Protein AF-A0EDT1-F1 (afdb_monomer)

Foldseek 3Di:
DDDPPAAADALVNLLVLLVCLQCVLVDALVSLVVSLVSLVRHDYALVSCVNSVSLVSLVVSLVCLVPPDCVSCVRPDPVSSVVSNVSSVVSNVVNVVNNPPDPDPDPPPDPDDPDPPDPDDPDDPDPDDPDDDDPPVVLVVQLVVQLVLLVVLVVVCVVVVPDDDDPSSVLSSVLSVLLSVLLQVVQVPPPHSVVSSVVLSVLLSVLSVVPNNCPLVVCPSVCVQDSNNSSVSDSVSSDDPVVVVVVVVVVVVVVCVVPPVNVVVVVLVPFDFDQPDADPPPRHSGKGFPDWAQPDPPPDGTKTWIAHPPPRDIDID

Sequence (317 aa):
MILEEQKPFTTEELYEYRKVLVDWKWRGPDAIYFVLGQLCKGTLEREAIVQSKIYKSVYILRESIRKAPSTDMALYNKDQIATILLKLKSIHNQIKEIISKPPKRENKKTIFSVAKYTDNIQGTQSNIQLGDYLPQDQRDKIRAKLSEYLQKQLQQKQQQDLFQEENLVDKCNKLADALENNLYNKHYQTVAPGKNYSSDLKTLYQYLGKDKSGRVLHKLFEGFFTVNQACQLQLKDWLDEEVIRELENRKISEMKDDDADYYRQIRIKEMTQSKGQECPRCHNNYLYIIETKQIRRADEPATIFYECFACQHRYKV

Solvent-accessible surface area (backbone atoms only — not comparable to full-atom values): 18913 Å² total; per-residue (Å²): 135,83,80,78,80,61,63,66,58,52,41,66,58,38,36,56,46,31,53,53,50,66,43,44,89,83,41,56,67,65,61,54,52,49,46,54,52,47,63,73,66,42,38,86,46,59,66,32,43,63,73,38,44,33,64,56,36,49,52,50,45,46,52,47,65,74,68,51,58,72,75,86,43,68,92,53,55,72,68,55,51,53,51,51,48,52,51,41,52,52,52,51,51,52,52,51,55,54,66,68,47,75,80,78,81,71,86,71,85,69,92,66,92,66,88,72,93,75,86,85,79,87,75,79,85,73,90,76,73,94,80,67,76,78,52,67,73,58,50,53,54,49,32,52,52,45,18,53,49,50,46,54,58,47,58,70,40,37,80,67,76,77,56,92,64,89,64,57,67,62,53,29,46,53,50,24,47,52,43,51,51,50,39,46,61,72,23,66,84,46,100,54,33,61,64,54,36,52,50,50,52,54,49,51,53,51,40,65,68,62,41,78,84,42,60,56,61,49,33,43,74,74,53,82,38,44,62,70,62,59,64,66,66,52,67,76,77,54,47,54,74,67,58,49,50,51,52,50,52,48,51,51,50,54,49,58,73,67,34,67,64,58,59,47,53,52,56,57,70,73,45,65,71,49,85,92,50,64,31,94,86,75,70,42,56,55,35,33,63,77,49,76,44,72,84,56,61,91,92,47,79,62,36,38,30,37,34,24,70,90,77,65,50,71,52,73,92

pLDDT: mean 80.48, std 16.48, range [32.56, 97.56]

Nearest PDB structures (foldseek):
  8ceo-assembly1_1  TM=2.991E-01  e=7.613E+00  Saccharomyces cerevisiae

InterPro domains:
  IPR001222 Zinc finger, TFIIS-type [PF01096] (278-316)
  IPR001222 Zinc finger, TFIIS-type [PS51133] (275-316)
  IPR001222 Zinc finger, TFIIS-type [SM00440] (277-317)
  IPR003618 Transcription elongation factor S-II, central domain [PS51321] (142-266)
  IPR036575 Transcription elongation factor S-II, central domain superfamily [G3DSA:1.10.472.30] (118-238)
  IPR036575 Transcription elongation factor S-II, central domain superfamily [SSF46942] (126-239)

Organism: Paramecium tetraurelia (NCBI:txid5888)

Mean predicted aligned error: 18.78 Å

Radius of gyration: 30.91 Å; Cα contacts (8 Å, |Δi|>4): 267; chains: 1; bounding box: 72×43×84 Å

Structure (mmCIF, N/CA/C/O backbone):
data_AF-A0EDT1-F1
#
_entry.id   AF-A0EDT1-F1
#
loop_
_atom_site.group_PDB
_atom_site.id
_atom_site.type_symbol
_atom_site.label_atom_id
_atom_site.label_alt_id
_atom_site.label_comp_id
_atom_site.label_asym_id
_atom_site.label_entity_id
_atom_site.label_seq_id
_atom_site.pdbx_PDB_ins_code
_atom_site.Cartn_x
_atom_site.Cartn_y
_atom_site.Cartn_z
_atom_site.occupancy
_atom_site.B_iso_or_equiv
_atom_site.auth_seq_id
_atom_site.auth_comp_id
_atom_site.auth_asym_id
_atom_site.auth_atom_id
_atom_site.pdbx_PDB_model_num
ATOM 1 N N . MET A 1 1 ? -26.099 -15.251 -37.030 1.00 51.47 1 MET A N 1
ATOM 2 C CA . MET A 1 1 ? -24.756 -14.820 -36.587 1.00 51.47 1 MET A CA 1
ATOM 3 C C . MET A 1 1 ? -24.645 -15.121 -35.108 1.00 51.47 1 MET A C 1
ATOM 5 O O . MET A 1 1 ? -25.362 -14.506 -34.332 1.00 51.47 1 MET A O 1
ATOM 9 N N . ILE A 1 2 ? -23.841 -16.114 -34.738 1.00 53.06 2 ILE A N 1
ATOM 10 C CA . ILE A 1 2 ? -23.543 -16.422 -33.336 1.00 53.06 2 ILE A CA 1
ATOM 11 C C . ILE A 1 2 ? -22.472 -15.413 -32.911 1.00 53.06 2 ILE A C 1
ATOM 13 O O . ILE A 1 2 ? -21.431 -15.330 -33.559 1.00 53.06 2 ILE A O 1
ATOM 17 N N . LEU A 1 3 ? -22.761 -14.583 -31.908 1.00 64.00 3 LEU A N 1
ATOM 18 C CA . LEU A 1 3 ? -21.756 -13.714 -31.302 1.00 64.00 3 LEU A CA 1
ATOM 19 C C . LEU A 1 3 ? -20.844 -14.620 -30.474 1.00 64.00 3 LEU A C 1
ATOM 21 O O . LEU A 1 3 ? -21.278 -15.142 -29.452 1.00 64.00 3 LEU A O 1
ATOM 25 N N . GLU A 1 4 ? -19.624 -14.865 -30.949 1.00 75.56 4 GLU A N 1
ATOM 26 C CA . GLU A 1 4 ? -18.614 -15.555 -30.148 1.00 75.56 4 GLU A CA 1
ATOM 27 C C . GLU A 1 4 ? -18.374 -14.749 -28.868 1.00 75.56 4 GLU A C 1
ATOM 29 O O . GLU A 1 4 ? -17.993 -13.575 -28.916 1.00 75.56 4 GLU A O 1
ATOM 34 N N . GLU A 1 5 ? -18.642 -15.366 -27.718 1.00 77.00 5 GLU A N 1
ATOM 35 C CA . GLU A 1 5 ? -18.372 -14.759 -26.420 1.00 77.00 5 GLU A CA 1
ATOM 36 C C . GLU A 1 5 ? -16.865 -14.516 -26.282 1.00 77.00 5 GLU A C 1
ATOM 38 O O . GLU A 1 5 ? -16.047 -15.436 -26.333 1.00 77.00 5 GLU A O 1
ATOM 43 N N . GLN A 1 6 ? -16.483 -13.248 -26.125 1.00 85.75 6 GLN A N 1
ATOM 44 C CA . GLN A 1 6 ? -15.087 -12.865 -25.959 1.00 85.75 6 GLN A CA 1
ATOM 45 C C . GLN A 1 6 ? -14.600 -13.269 -24.569 1.00 85.75 6 GLN A C 1
ATOM 47 O O . GLN A 1 6 ? -14.948 -12.639 -23.565 1.00 85.75 6 GLN A O 1
ATOM 52 N N . LYS A 1 7 ? -13.761 -14.308 -24.526 1.00 90.69 7 LYS A N 1
ATOM 53 C CA . LYS A 1 7 ? -13.133 -14.798 -23.297 1.00 90.69 7 LYS A CA 1
ATOM 54 C C . LYS A 1 7 ? -12.350 -13.665 -22.601 1.00 90.69 7 LYS A C 1
ATOM 56 O O . LYS A 1 7 ? -11.625 -12.933 -23.284 1.00 90.69 7 LYS A O 1
ATOM 61 N N . PRO A 1 8 ? -12.482 -13.496 -21.271 1.00 93.75 8 PRO A N 1
ATOM 62 C CA . PRO A 1 8 ? -11.681 -12.529 -20.531 1.00 93.75 8 PRO A CA 1
ATOM 63 C C . PRO A 1 8 ? -10.209 -12.942 -20.492 1.00 93.75 8 PRO A C 1
ATOM 65 O O . PRO A 1 8 ? -9.890 -14.131 -20.423 1.00 93.75 8 PRO A O 1
ATOM 68 N N . PHE A 1 9 ? -9.319 -11.949 -20.530 1.00 95.81 9 PHE A N 1
ATOM 69 C CA . PHE A 1 9 ? -7.879 -12.181 -20.417 1.00 95.81 9 PHE A CA 1
ATOM 70 C C . PHE A 1 9 ? -7.486 -12.641 -19.016 1.00 95.81 9 PHE A C 1
ATOM 72 O O . PHE A 1 9 ? -7.933 -12.057 -18.023 1.00 95.81 9 PHE A O 1
ATOM 79 N N . THR A 1 10 ? -6.581 -13.618 -18.932 1.00 96.12 10 THR A N 1
ATOM 80 C CA . THR A 1 10 ? -5.969 -13.985 -17.648 1.00 96.12 10 THR A CA 1
ATOM 81 C C . THR A 1 10 ? -4.888 -12.979 -17.240 1.00 96.12 10 THR A C 1
ATOM 83 O O . THR A 1 10 ? -4.354 -12.222 -18.060 1.00 96.12 10 THR A O 1
ATOM 86 N N . THR A 1 11 ? -4.537 -12.956 -15.952 1.00 94.62 11 THR A N 1
ATOM 87 C CA . THR A 1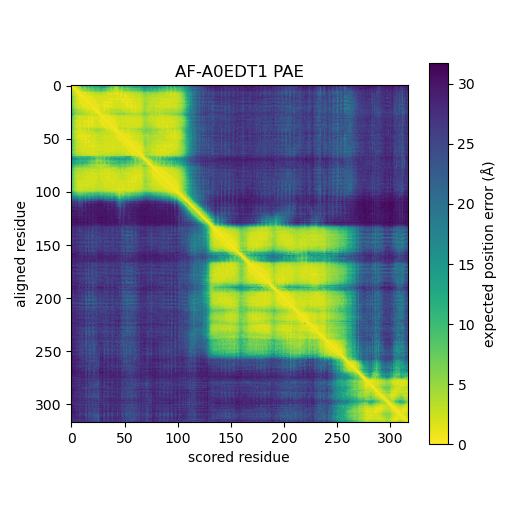 11 ? -3.466 -12.087 -15.441 1.00 94.62 11 THR A CA 1
ATOM 88 C C . THR A 1 11 ? -2.119 -12.406 -16.101 1.00 94.62 11 THR A C 1
ATOM 90 O O . THR A 1 11 ? -1.361 -11.483 -16.409 1.00 94.62 11 THR A O 1
ATOM 93 N N . GLU A 1 12 ? -1.831 -13.684 -16.364 1.00 95.31 12 GLU A N 1
ATOM 94 C CA . GLU A 1 12 ? -0.603 -14.141 -17.025 1.00 95.31 12 GLU A CA 1
ATOM 95 C C . GLU A 1 12 ? -0.528 -13.667 -18.481 1.00 95.31 12 GLU A C 1
ATOM 97 O O . GLU A 1 12 ? 0.509 -13.155 -18.906 1.00 95.31 12 GLU A O 1
ATOM 102 N N . GLU A 1 13 ? -1.630 -13.754 -19.234 1.00 96.50 13 GLU A N 1
ATOM 103 C CA . GLU A 1 13 ? -1.694 -13.262 -20.619 1.00 96.50 13 GLU A CA 1
ATOM 104 C C . GLU A 1 13 ? -1.398 -11.759 -20.684 1.00 96.50 13 GLU A C 1
ATOM 106 O O . GLU A 1 13 ? -0.577 -11.301 -21.486 1.00 96.50 13 GLU A O 1
ATOM 111 N N . LEU A 1 14 ? -2.005 -10.980 -19.781 1.00 96.50 14 LEU A N 1
ATOM 112 C CA . LEU A 1 14 ? -1.736 -9.546 -19.683 1.00 96.50 14 LEU A CA 1
ATOM 113 C C . LEU A 1 14 ? -0.290 -9.249 -19.259 1.00 96.50 14 LEU A C 1
ATOM 115 O O . LEU A 1 14 ? 0.251 -8.209 -19.642 1.00 96.50 14 LEU A O 1
ATOM 119 N N . TYR A 1 15 ? 0.356 -10.133 -18.497 1.00 96.00 15 TYR A N 1
ATOM 120 C CA . TYR A 1 15 ? 1.763 -9.987 -18.125 1.00 96.00 15 TYR A CA 1
ATOM 121 C C . TYR A 1 15 ? 2.701 -10.205 -19.321 1.00 96.00 15 TYR A C 1
ATOM 123 O O . TYR A 1 15 ? 3.628 -9.418 -19.527 1.00 96.00 15 TYR A O 1
ATOM 131 N N . GLU A 1 16 ? 2.431 -11.201 -20.164 1.00 96.81 16 GLU A N 1
ATOM 132 C CA . GLU A 1 16 ? 3.200 -11.418 -21.396 1.00 96.81 16 GLU A CA 1
ATOM 133 C C . GLU A 1 16 ? 3.018 -10.262 -22.387 1.00 96.81 16 GLU A C 1
ATOM 135 O O . GLU A 1 16 ? 3.996 -9.725 -22.918 1.00 96.81 16 GLU A O 1
ATOM 140 N N . TYR A 1 17 ? 1.787 -9.770 -22.551 1.00 97.56 17 TYR A N 1
ATOM 141 C CA . TYR A 1 17 ? 1.531 -8.560 -23.335 1.00 97.56 17 TYR A CA 1
ATOM 142 C C . TYR A 1 17 ? 2.263 -7.346 -22.772 1.00 97.56 17 TYR A C 1
ATOM 144 O O . TYR A 1 17 ? 2.839 -6.563 -23.531 1.00 97.56 17 TYR A O 1
ATOM 152 N N . ARG A 1 18 ? 2.316 -7.204 -21.444 1.00 96.38 18 ARG A N 1
ATOM 153 C CA . ARG A 1 18 ? 3.060 -6.125 -20.794 1.00 96.38 18 ARG A CA 1
ATOM 154 C C . ARG A 1 18 ? 4.540 -6.160 -21.163 1.00 96.38 18 ARG A C 1
ATOM 156 O O . ARG A 1 18 ? 5.068 -5.101 -21.497 1.00 96.38 18 ARG A O 1
ATOM 163 N N . LYS A 1 19 ? 5.196 -7.324 -21.123 1.00 95.44 19 LYS A N 1
ATOM 164 C CA . LYS A 1 19 ? 6.618 -7.454 -21.500 1.00 95.44 19 LYS A CA 1
ATOM 165 C C . LYS A 1 19 ? 6.861 -6.956 -22.921 1.00 95.44 19 LYS A C 1
ATOM 167 O O . LYS A 1 19 ? 7.738 -6.128 -23.142 1.00 95.44 19 LYS A O 1
ATOM 172 N N . VAL A 1 20 ? 6.021 -7.380 -23.868 1.00 95.75 20 VAL A N 1
ATOM 173 C CA . VAL A 1 20 ? 6.127 -6.959 -25.274 1.00 95.75 20 VAL A CA 1
ATOM 174 C C . VAL A 1 20 ? 5.959 -5.442 -25.429 1.00 95.75 20 VAL A C 1
ATOM 176 O O . VAL A 1 20 ? 6.715 -4.827 -26.177 1.00 95.75 20 VAL A O 1
ATOM 179 N N . LEU A 1 21 ? 5.015 -4.824 -24.707 1.00 94.12 21 LEU A N 1
ATOM 180 C CA . LEU A 1 21 ? 4.803 -3.370 -24.753 1.00 94.12 21 LEU A CA 1
ATOM 181 C C . LEU A 1 21 ? 5.918 -2.566 -24.066 1.00 94.12 21 LEU A C 1
ATOM 183 O O . LEU A 1 21 ? 6.171 -1.431 -24.462 1.00 94.12 21 LEU A O 1
ATOM 187 N N . VAL A 1 22 ? 6.568 -3.110 -23.032 1.00 92.94 22 VAL A N 1
ATOM 188 C CA . VAL A 1 22 ? 7.724 -2.465 -22.379 1.00 92.94 22 VAL A CA 1
ATOM 189 C C . VAL A 1 22 ? 8.943 -2.516 -23.298 1.00 92.94 22 VAL A C 1
ATOM 191 O O . VAL A 1 22 ? 9.591 -1.492 -23.514 1.00 92.94 22 VAL A O 1
ATOM 194 N N . ASP A 1 23 ? 9.182 -3.664 -23.927 1.00 92.50 23 ASP A N 1
ATOM 195 C CA . ASP A 1 23 ? 10.318 -3.894 -24.823 1.00 92.50 23 ASP A CA 1
ATOM 196 C C . ASP A 1 23 ? 10.062 -3.414 -26.261 1.00 92.50 23 ASP A C 1
ATOM 198 O O . ASP A 1 23 ? 10.740 -3.840 -27.195 1.00 92.50 23 ASP A O 1
ATOM 202 N N . TRP A 1 24 ? 9.093 -2.523 -26.474 1.00 89.88 24 TRP A N 1
ATOM 203 C CA . TRP A 1 24 ? 8.604 -2.148 -27.805 1.00 89.88 24 TRP A CA 1
ATOM 204 C C . TRP A 1 24 ? 9.666 -1.583 -28.757 1.00 89.88 24 TRP A C 1
ATOM 206 O O . TRP A 1 24 ? 9.488 -1.647 -29.968 1.00 89.88 24 TRP A O 1
ATOM 216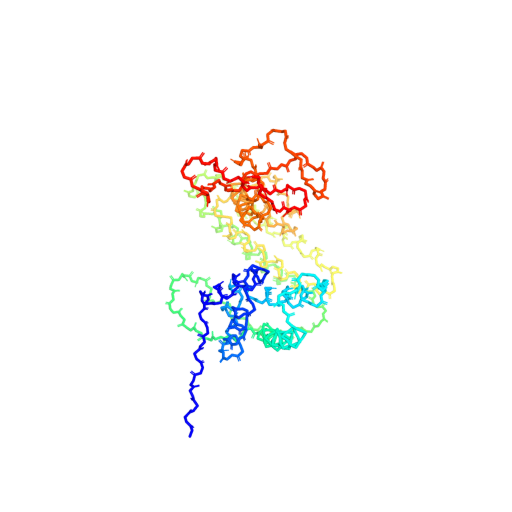 N N . LYS A 1 25 ? 10.771 -1.043 -28.228 1.00 87.69 25 LYS A N 1
ATOM 217 C CA . LYS A 1 25 ? 11.914 -0.585 -29.036 1.00 87.69 25 LYS A CA 1
ATOM 218 C C . LYS A 1 25 ? 12.700 -1.745 -29.656 1.00 87.69 25 LYS A C 1
ATOM 220 O O . LYS A 1 25 ? 13.290 -1.591 -30.718 1.00 87.69 25 LYS A O 1
ATOM 225 N N . TRP A 1 26 ? 12.720 -2.889 -28.977 1.00 86.81 26 TRP A N 1
ATOM 226 C CA . TRP A 1 26 ? 13.428 -4.106 -29.382 1.00 86.81 26 TRP A CA 1
ATOM 227 C C . TRP A 1 26 ? 12.512 -5.098 -30.097 1.00 86.81 26 TRP A C 1
ATOM 229 O O . TRP A 1 26 ? 12.977 -6.011 -30.778 1.00 86.81 26 TRP A O 1
ATOM 239 N N . ARG A 1 27 ? 11.200 -4.941 -29.923 1.00 84.50 27 ARG A N 1
ATOM 240 C CA . ARG A 1 27 ? 10.177 -5.722 -30.609 1.00 84.50 27 ARG A CA 1
ATOM 241 C C . ARG A 1 27 ? 9.807 -5.026 -31.918 1.00 84.50 27 ARG A C 1
ATOM 243 O O . ARG A 1 27 ? 9.633 -3.814 -31.965 1.00 84.50 27 ARG A O 1
ATOM 250 N N . GLY A 1 28 ? 9.689 -5.801 -32.991 1.00 84.75 28 GLY A N 1
ATOM 251 C CA . GLY A 1 28 ? 9.236 -5.276 -34.277 1.00 84.75 28 GLY A CA 1
ATOM 252 C C . GLY A 1 28 ? 7.789 -4.758 -34.220 1.00 84.75 28 GLY A C 1
ATOM 253 O O . GLY A 1 28 ? 7.031 -5.143 -33.320 1.00 84.75 28 GLY A O 1
ATOM 254 N N . PRO A 1 29 ? 7.378 -3.935 -35.203 1.00 86.56 29 PRO A N 1
ATOM 255 C CA . PRO A 1 29 ? 6.027 -3.380 -35.280 1.00 86.56 29 PRO A CA 1
ATOM 256 C C . PRO A 1 29 ? 4.949 -4.463 -35.222 1.00 86.56 29 PRO A C 1
ATOM 258 O O . PRO A 1 29 ? 3.948 -4.287 -34.532 1.00 86.56 29 PRO A O 1
ATOM 261 N N . ASP A 1 30 ? 5.171 -5.604 -35.874 1.00 90.00 30 ASP A N 1
ATOM 262 C CA . ASP A 1 30 ? 4.197 -6.697 -35.960 1.00 90.00 30 ASP A CA 1
ATOM 263 C C . ASP A 1 30 ? 3.841 -7.282 -34.591 1.00 90.00 30 ASP A C 1
ATOM 265 O O . ASP A 1 30 ? 2.674 -7.560 -34.317 1.00 90.00 30 ASP A O 1
ATOM 269 N N . ALA A 1 31 ? 4.822 -7.397 -33.691 1.00 93.31 31 ALA A N 1
ATOM 270 C CA . ALA A 1 31 ? 4.589 -7.881 -32.333 1.00 93.31 31 ALA A CA 1
ATOM 271 C C . ALA A 1 31 ? 3.715 -6.900 -31.536 1.00 93.31 31 ALA A C 1
ATOM 273 O O . ALA A 1 31 ? 2.788 -7.310 -30.835 1.00 93.31 31 ALA A O 1
ATOM 274 N N . ILE A 1 32 ? 3.961 -5.596 -31.688 1.00 94.06 32 ILE A N 1
ATOM 275 C CA . ILE A 1 32 ? 3.147 -4.551 -31.056 1.00 94.06 32 ILE A CA 1
ATOM 276 C C . ILE A 1 32 ? 1.739 -4.540 -31.649 1.00 94.06 32 ILE A C 1
ATOM 278 O O . ILE A 1 32 ? 0.755 -4.487 -30.912 1.00 94.06 32 ILE A O 1
ATOM 282 N N . TYR A 1 33 ? 1.621 -4.660 -32.969 1.00 93.06 33 TYR A N 1
ATOM 283 C CA . TYR A 1 33 ? 0.338 -4.758 -33.656 1.00 93.06 33 TYR A CA 1
ATOM 284 C C . TYR A 1 33 ? -0.486 -5.949 -33.206 1.00 93.06 33 TYR A C 1
ATOM 286 O O . TYR A 1 33 ? -1.693 -5.802 -32.994 1.00 93.06 33 TYR A O 1
ATOM 294 N N . PHE A 1 34 ? 0.164 -7.099 -33.058 1.00 95.69 34 PHE A N 1
ATOM 295 C CA . PHE A 1 34 ? -0.459 -8.309 -32.565 1.00 95.69 34 PHE A CA 1
ATOM 296 C C . PHE A 1 34 ? -1.017 -8.084 -31.160 1.00 95.69 34 PHE A C 1
ATOM 298 O O . PHE A 1 34 ? -2.220 -8.243 -30.959 1.00 95.69 34 PHE A O 1
ATOM 305 N N . VAL A 1 35 ? -0.191 -7.612 -30.221 1.00 96.75 35 VAL A N 1
ATOM 306 C CA . VAL A 1 35 ? -0.615 -7.382 -28.829 1.00 96.75 35 VAL A CA 1
ATOM 307 C C . VAL A 1 35 ? -1.740 -6.352 -28.739 1.00 96.75 35 VAL A C 1
ATOM 309 O O . VAL A 1 35 ? -2.752 -6.602 -28.089 1.00 96.75 35 VAL A O 1
ATOM 312 N N . LEU A 1 36 ? -1.625 -5.215 -29.432 1.00 95.44 36 LEU A N 1
ATOM 313 C CA . LEU A 1 36 ? -2.694 -4.210 -29.453 1.00 95.44 36 LEU A CA 1
ATOM 314 C C . LEU A 1 36 ? -3.963 -4.741 -30.128 1.00 95.44 36 LEU A C 1
ATOM 316 O O . LEU A 1 36 ? -5.068 -4.386 -29.730 1.00 95.44 36 LEU A O 1
ATOM 320 N N . GLY A 1 37 ? -3.817 -5.596 -31.140 1.00 94.62 37 GLY A N 1
ATOM 321 C CA . GLY A 1 37 ? -4.924 -6.289 -31.787 1.00 94.62 37 GLY A CA 1
ATOM 322 C C . GLY A 1 37 ? -5.663 -7.225 -30.835 1.00 94.62 37 GLY A C 1
ATOM 323 O O . GLY A 1 37 ? -6.891 -7.199 -30.822 1.00 94.62 37 GLY A O 1
ATOM 324 N N . GLN A 1 38 ? -4.935 -7.995 -30.022 1.00 95.62 38 GLN A N 1
ATOM 325 C CA . GLN A 1 38 ? -5.528 -8.853 -28.995 1.00 95.62 38 GLN A CA 1
ATOM 326 C C . GLN A 1 38 ? -6.229 -8.010 -27.929 1.00 95.62 38 GLN A C 1
ATOM 328 O O . GLN A 1 38 ? -7.419 -8.193 -27.695 1.00 95.62 38 GLN A O 1
ATOM 333 N N . LEU A 1 39 ? -5.548 -7.007 -27.366 1.00 94.75 39 LEU A N 1
ATOM 334 C CA . LEU A 1 39 ? -6.116 -6.136 -26.330 1.00 94.75 39 LEU A CA 1
ATOM 335 C C . LEU A 1 39 ? -7.382 -5.390 -26.785 1.00 94.75 39 LEU A C 1
ATOM 337 O O . LEU A 1 39 ? -8.258 -5.144 -25.966 1.00 94.75 39 LEU A O 1
ATOM 341 N N . CYS A 1 40 ? -7.502 -5.048 -28.072 1.00 92.94 40 CYS A N 1
ATOM 342 C CA . CYS A 1 40 ? -8.727 -4.468 -28.634 1.00 92.94 40 CYS A CA 1
ATOM 343 C C . CYS A 1 40 ? -9.887 -5.470 -28.769 1.00 92.94 40 CYS A C 1
ATOM 345 O O . CYS A 1 40 ? -11.034 -5.035 -28.858 1.00 92.94 40 CYS A O 1
ATOM 347 N N . LYS A 1 41 ? -9.596 -6.771 -28.881 1.00 92.31 41 LYS A N 1
ATOM 348 C CA . LYS A 1 41 ? -10.579 -7.828 -29.160 1.00 92.31 41 LYS A CA 1
ATOM 349 C C . LYS A 1 41 ? -11.053 -8.580 -27.920 1.00 92.31 41 LYS A C 1
ATOM 351 O O . LYS A 1 41 ? -12.105 -9.193 -27.999 1.00 92.31 41 LYS A O 1
ATOM 356 N N . GLY A 1 42 ? -10.279 -8.618 -26.839 1.00 92.00 42 GLY A N 1
ATOM 357 C CA . GLY A 1 42 ? -10.649 -9.388 -25.650 1.00 92.00 42 GLY A CA 1
ATOM 358 C C . GLY A 1 42 ? -11.269 -8.547 -24.540 1.00 92.00 42 GLY A C 1
ATOM 359 O O . GLY A 1 42 ? -11.136 -7.322 -24.499 1.00 92.00 42 GLY A O 1
ATOM 360 N N . THR A 1 43 ? -11.930 -9.231 -23.609 1.00 94.25 43 THR A N 1
ATOM 361 C CA . THR A 1 43 ? -12.578 -8.600 -22.457 1.00 94.25 43 THR A CA 1
ATOM 362 C C . THR A 1 43 ? -11.543 -8.319 -21.367 1.00 94.25 43 THR A C 1
ATOM 364 O O . THR A 1 43 ? -10.848 -9.218 -20.892 1.00 94.25 43 THR A O 1
ATOM 367 N N . LEU A 1 44 ? -11.425 -7.052 -20.966 1.00 94.00 44 LEU A N 1
ATOM 368 C CA . LEU A 1 44 ? -10.490 -6.604 -19.936 1.00 94.00 44 LEU A CA 1
ATOM 369 C C . LEU A 1 44 ? -11.171 -6.578 -18.563 1.00 94.00 44 LEU A C 1
ATOM 371 O O . LEU A 1 44 ? -12.051 -5.755 -18.307 1.00 94.00 44 LEU A O 1
ATOM 375 N N . GLU A 1 45 ? -10.728 -7.442 -17.654 1.00 94.56 45 GLU A N 1
ATOM 376 C CA . GLU A 1 45 ? -11.220 -7.464 -16.278 1.00 94.56 45 GLU A CA 1
ATOM 377 C C . GLU A 1 45 ? -10.366 -6.603 -15.350 1.00 94.56 45 GLU A C 1
ATOM 379 O O . GLU A 1 45 ? -9.138 -6.552 -15.443 1.00 94.56 45 GLU A O 1
ATOM 384 N N . ARG A 1 46 ? -11.023 -5.924 -14.404 1.00 91.81 46 ARG A N 1
ATOM 385 C CA . ARG A 1 46 ? -10.354 -4.980 -13.502 1.00 91.81 46 ARG A CA 1
ATOM 386 C C . ARG A 1 46 ? -9.227 -5.630 -12.702 1.00 91.81 46 ARG A C 1
ATOM 388 O O . ARG A 1 46 ? -8.166 -5.026 -12.568 1.00 91.81 46 ARG A O 1
ATOM 395 N N . GLU A 1 47 ? -9.467 -6.812 -12.142 1.00 92.25 47 GLU A N 1
ATOM 396 C CA . GLU A 1 47 ? -8.506 -7.502 -11.274 1.00 92.25 47 GLU A CA 1
ATOM 397 C C . GLU A 1 47 ? -7.237 -7.864 -12.049 1.00 92.25 47 GLU A C 1
ATOM 399 O O . GLU A 1 47 ? -6.141 -7.469 -11.644 1.00 92.25 47 GLU A O 1
ATOM 404 N N . ALA A 1 48 ? -7.397 -8.477 -13.224 1.00 93.62 48 ALA A N 1
ATOM 405 C CA . ALA A 1 48 ? -6.295 -8.826 -14.114 1.00 93.62 48 ALA A CA 1
ATOM 406 C C . ALA A 1 48 ? -5.512 -7.584 -14.589 1.00 93.62 48 ALA A C 1
ATOM 408 O O . ALA A 1 48 ? -4.277 -7.588 -14.604 1.00 93.62 48 ALA A O 1
ATOM 409 N N . ILE A 1 49 ? -6.194 -6.473 -14.909 1.00 93.38 49 ILE A N 1
ATOM 410 C CA . ILE A 1 49 ? -5.542 -5.202 -15.284 1.00 93.38 49 ILE A CA 1
ATOM 411 C C . ILE A 1 49 ? -4.684 -4.646 -14.139 1.00 93.38 49 ILE A C 1
ATOM 413 O O . ILE A 1 49 ? -3.556 -4.191 -14.366 1.00 93.38 49 ILE A O 1
ATOM 417 N N . VAL A 1 50 ? -5.225 -4.634 -12.916 1.00 90.12 50 VAL A N 1
ATOM 418 C CA . VAL A 1 50 ? -4.542 -4.074 -11.741 1.00 90.12 50 VAL A CA 1
ATOM 419 C C . VAL A 1 50 ? -3.334 -4.932 -11.367 1.00 90.12 50 VAL A C 1
ATOM 421 O O . VAL A 1 50 ? -2.253 -4.380 -11.155 1.00 90.12 50 VAL A O 1
ATOM 424 N N . GLN A 1 51 ? -3.491 -6.258 -11.344 1.00 91.06 51 GLN A N 1
ATOM 425 C CA . GLN A 1 51 ? -2.417 -7.192 -10.998 1.00 91.06 51 GLN A CA 1
ATOM 426 C C . GLN A 1 51 ? -1.288 -7.193 -12.037 1.00 91.06 51 GLN A C 1
ATOM 428 O O . GLN A 1 51 ? -0.119 -7.056 -11.677 1.00 91.06 51 GLN A O 1
ATOM 433 N N . SER A 1 52 ? -1.620 -7.266 -13.330 1.00 95.06 52 SER A N 1
ATOM 434 C CA . SER A 1 52 ? -0.612 -7.277 -14.405 1.00 95.06 52 SER A CA 1
ATOM 435 C C . SER A 1 52 ? 0.130 -5.943 -14.554 1.00 95.06 52 SER A C 1
ATOM 437 O O . SER A 1 52 ? 1.243 -5.905 -15.087 1.00 95.06 52 SER A O 1
ATOM 439 N N . LYS A 1 53 ? -0.464 -4.835 -14.082 1.00 95.06 53 LYS A N 1
ATOM 440 C CA . LYS A 1 53 ? -0.004 -3.449 -14.293 1.00 95.06 53 LYS A CA 1
ATOM 441 C C . LYS A 1 53 ? 0.059 -3.045 -15.780 1.00 95.06 53 LYS A C 1
ATOM 443 O O . LYS A 1 53 ? 0.719 -2.056 -16.112 1.00 95.06 53 LYS A O 1
ATOM 448 N N . ILE A 1 54 ? -0.648 -3.747 -16.676 1.00 94.94 54 ILE A N 1
ATOM 449 C CA . ILE A 1 54 ? -0.654 -3.491 -18.133 1.00 94.94 54 ILE A CA 1
ATOM 450 C C . ILE A 1 54 ? -1.036 -2.042 -18.482 1.00 94.94 54 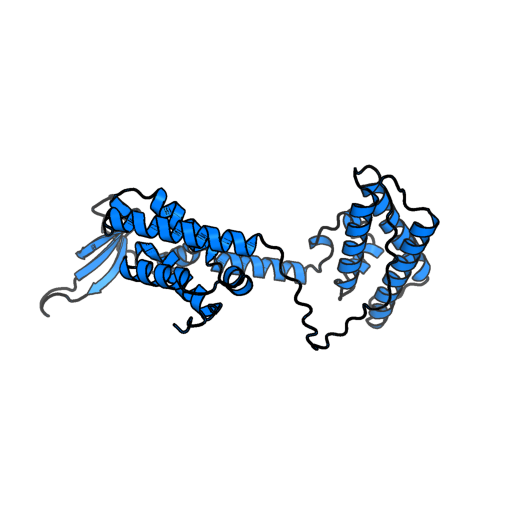ILE A C 1
ATOM 452 O O . ILE A 1 54 ? -0.489 -1.448 -19.412 1.00 94.94 54 ILE A O 1
ATOM 456 N N . TYR A 1 55 ? -1.910 -1.425 -17.678 1.00 94.31 55 TYR A N 1
ATOM 457 C CA . TYR A 1 55 ? -2.361 -0.045 -17.863 1.00 94.31 55 TYR A CA 1
ATOM 458 C C . TYR A 1 55 ? -1.216 0.978 -17.852 1.00 94.31 55 TYR A C 1
ATOM 460 O O . TYR A 1 55 ? -1.267 1.961 -18.597 1.00 94.31 55 TYR A O 1
ATOM 468 N N . LYS A 1 56 ? -0.175 0.746 -17.036 1.00 92.38 56 LYS A N 1
ATOM 469 C CA . LYS A 1 56 ? 1.004 1.620 -16.973 1.00 92.38 56 LYS A CA 1
ATOM 470 C C . LYS A 1 56 ? 1.789 1.536 -18.274 1.00 92.38 56 LYS A C 1
ATOM 472 O O . LYS A 1 56 ? 2.124 2.571 -18.836 1.00 92.38 56 LYS A O 1
ATOM 477 N N . SER A 1 57 ? 2.024 0.326 -18.777 1.00 94.19 57 SER A N 1
ATOM 478 C CA . SER A 1 57 ? 2.773 0.110 -20.017 1.00 94.19 57 SER A CA 1
ATOM 479 C C . SER A 1 57 ? 2.046 0.670 -21.235 1.00 94.19 57 SER A C 1
ATOM 481 O O . SER A 1 57 ? 2.674 1.335 -22.050 1.00 94.19 57 SER A O 1
ATOM 483 N N . VAL A 1 58 ? 0.720 0.505 -21.322 1.00 94.56 58 VAL A N 1
ATOM 484 C CA . VAL A 1 58 ? -0.096 1.128 -22.382 1.00 94.56 58 VAL A CA 1
ATOM 485 C C . VAL A 1 58 ? 0.019 2.657 -22.346 1.00 94.56 58 VAL A C 1
ATOM 487 O O . VAL A 1 58 ? 0.193 3.290 -23.388 1.00 94.56 58 VAL A O 1
ATOM 490 N N . TYR A 1 59 ? -0.053 3.265 -21.156 1.00 92.69 59 TYR A N 1
ATOM 491 C CA . TYR A 1 59 ? 0.084 4.716 -20.999 1.00 92.69 59 TYR A CA 1
ATOM 492 C C . TYR A 1 59 ? 1.492 5.213 -21.356 1.00 92.69 59 TYR A C 1
ATOM 494 O O . TYR A 1 59 ? 1.626 6.149 -22.143 1.00 92.69 59 TYR A O 1
ATOM 502 N N . ILE A 1 60 ? 2.530 4.568 -20.815 1.00 91.00 60 ILE A N 1
ATOM 503 C CA . ILE A 1 60 ? 3.930 4.927 -21.068 1.00 91.00 60 ILE A CA 1
ATOM 504 C C . ILE A 1 60 ? 4.234 4.811 -22.559 1.00 91.00 60 ILE A C 1
ATOM 506 O O . ILE A 1 60 ? 4.731 5.769 -23.137 1.00 91.00 60 ILE A O 1
ATOM 510 N N . LEU A 1 61 ? 3.863 3.698 -23.201 1.00 92.62 61 LEU A N 1
ATOM 511 C CA . LEU A 1 61 ? 4.088 3.491 -24.630 1.00 92.62 61 LEU A CA 1
ATOM 512 C C . LEU A 1 61 ? 3.425 4.584 -25.476 1.00 92.62 61 LEU A C 1
ATOM 514 O O . LEU A 1 61 ? 4.050 5.140 -26.378 1.00 92.62 61 LEU A O 1
ATOM 518 N N . ARG A 1 62 ? 2.175 4.937 -25.158 1.00 92.94 62 ARG A N 1
ATOM 519 C CA . ARG A 1 62 ? 1.453 6.014 -25.843 1.00 92.94 62 ARG A CA 1
ATOM 520 C C . ARG A 1 62 ? 2.188 7.351 -25.735 1.00 92.94 62 ARG A C 1
ATOM 522 O O . ARG A 1 62 ? 2.323 8.049 -26.739 1.00 92.94 62 ARG A O 1
ATOM 529 N N . GLU A 1 63 ? 2.656 7.707 -24.541 1.00 92.19 63 GLU A N 1
ATOM 530 C CA . GLU A 1 63 ? 3.393 8.955 -24.319 1.00 92.19 63 GLU A CA 1
ATOM 531 C C . GLU A 1 63 ? 4.784 8.932 -24.959 1.00 92.19 63 GLU A C 1
ATOM 533 O O . GLU A 1 63 ? 5.203 9.936 -25.536 1.00 92.19 63 GLU A O 1
ATOM 538 N N . SER A 1 64 ? 5.477 7.792 -24.915 1.00 88.44 64 SER A N 1
ATOM 539 C CA . SER A 1 64 ? 6.771 7.604 -25.568 1.00 88.44 64 SER A CA 1
ATOM 540 C C . SER A 1 64 ? 6.658 7.780 -27.077 1.00 88.44 64 SER A C 1
ATOM 542 O O . SER A 1 64 ? 7.411 8.571 -27.627 1.00 88.44 64 SER A O 1
ATOM 544 N N . ILE A 1 65 ? 5.689 7.139 -27.739 1.00 88.56 65 ILE A N 1
ATOM 545 C CA . ILE A 1 65 ? 5.494 7.280 -29.192 1.00 88.56 65 ILE A CA 1
ATOM 546 C C . ILE A 1 65 ? 5.094 8.715 -29.559 1.00 88.56 65 ILE A C 1
ATOM 548 O O . ILE A 1 65 ? 5.571 9.253 -30.553 1.00 88.56 65 ILE A O 1
ATOM 552 N N . ARG A 1 66 ? 4.254 9.371 -28.746 1.00 87.75 66 ARG A N 1
ATOM 553 C CA . ARG A 1 66 ? 3.836 10.764 -28.979 1.00 87.75 66 ARG A CA 1
ATOM 554 C C . ARG A 1 66 ? 5.004 11.756 -28.895 1.00 87.75 66 ARG A C 1
ATOM 556 O O . ARG A 1 66 ? 4.968 12.779 -29.573 1.00 87.75 66 ARG A O 1
ATOM 563 N N . LYS A 1 67 ? 5.987 11.490 -28.031 1.00 87.44 67 LYS A N 1
ATOM 564 C CA . LYS A 1 67 ? 7.140 12.371 -27.777 1.00 87.44 67 LYS A CA 1
ATOM 565 C C . LYS A 1 67 ? 8.412 11.945 -28.518 1.00 87.44 67 LYS A C 1
ATOM 567 O O . LYS A 1 67 ? 9.385 12.692 -28.489 1.00 87.44 67 LYS A O 1
ATOM 572 N N . ALA A 1 68 ? 8.434 10.757 -29.121 1.00 79.81 68 ALA A N 1
ATOM 573 C CA . ALA A 1 68 ? 9.641 10.195 -29.708 1.00 79.81 68 ALA A CA 1
ATOM 574 C C . ALA A 1 68 ? 10.126 11.030 -30.908 1.00 79.81 68 ALA A C 1
ATOM 576 O O . ALA A 1 68 ? 9.321 11.381 -31.776 1.00 79.81 68 ALA A O 1
ATOM 577 N N . PRO A 1 69 ? 11.437 11.322 -30.997 1.00 67.75 69 PRO A N 1
ATOM 578 C CA . PRO A 1 69 ? 12.029 11.869 -32.212 1.00 67.75 69 PRO A CA 1
ATOM 579 C C . PRO A 1 69 ? 11.909 10.852 -33.360 1.00 67.75 69 PRO A C 1
ATOM 581 O O . PRO A 1 69 ? 11.882 9.642 -33.131 1.00 67.75 69 PRO A O 1
ATOM 584 N N . SER A 1 70 ? 11.871 11.329 -34.609 1.00 64.25 70 SER A N 1
ATOM 585 C CA . SER A 1 70 ? 11.684 10.483 -35.803 1.00 64.25 70 SER A CA 1
ATOM 586 C C . SER A 1 70 ? 12.710 9.350 -35.942 1.00 64.25 70 SER A C 1
ATOM 588 O O . SER A 1 70 ? 12.411 8.332 -36.560 1.00 64.25 70 SER A O 1
ATOM 590 N N . THR A 1 71 ? 13.894 9.493 -35.342 1.00 61.59 71 THR A N 1
ATOM 591 C CA . THR A 1 71 ? 14.974 8.496 -35.354 1.00 61.59 71 THR A CA 1
ATOM 592 C C . THR A 1 71 ? 14.676 7.246 -34.524 1.00 61.59 71 THR A C 1
ATOM 594 O O . THR A 1 71 ? 15.044 6.154 -34.944 1.00 61.59 71 THR A O 1
ATOM 597 N N . ASP A 1 72 ? 13.974 7.369 -33.393 1.00 65.56 72 ASP A N 1
ATOM 598 C CA . ASP A 1 72 ? 13.626 6.221 -32.530 1.00 65.56 72 ASP A CA 1
ATOM 599 C C . ASP A 1 72 ? 12.508 5.358 -33.141 1.00 65.56 72 ASP A C 1
ATOM 601 O O . ASP A 1 72 ? 12.313 4.207 -32.755 1.00 65.56 72 ASP A O 1
ATOM 605 N N . MET A 1 73 ? 11.787 5.915 -34.118 1.00 72.56 73 MET A N 1
ATOM 606 C CA . MET A 1 73 ? 10.671 5.284 -34.822 1.00 72.56 73 MET A CA 1
ATOM 607 C C . MET A 1 73 ? 11.024 4.914 -36.268 1.00 72.56 73 MET A C 1
ATOM 609 O O . MET A 1 73 ? 10.120 4.646 -37.051 1.00 72.56 73 MET A O 1
ATOM 613 N N . ALA A 1 74 ? 12.309 4.879 -36.642 1.00 73.94 74 ALA A N 1
ATOM 614 C CA . ALA A 1 74 ? 12.741 4.665 -38.029 1.00 73.94 74 ALA A CA 1
ATOM 615 C C . ALA A 1 74 ? 12.227 3.350 -38.657 1.00 73.94 74 ALA A C 1
ATOM 617 O O . ALA A 1 74 ? 12.125 3.246 -39.875 1.00 73.94 74 ALA A O 1
ATOM 618 N N . LEU A 1 75 ? 11.873 2.361 -37.827 1.00 75.62 75 LEU A N 1
ATOM 619 C CA . LEU A 1 75 ? 11.296 1.077 -38.244 1.00 75.62 75 LEU A CA 1
ATOM 620 C C . LEU A 1 75 ? 9.778 1.123 -38.505 1.00 75.62 75 LEU A C 1
ATOM 622 O O . LEU A 1 75 ? 9.212 0.130 -38.956 1.00 75.62 75 LEU A O 1
ATOM 626 N N . TYR A 1 76 ? 9.113 2.241 -38.209 1.00 81.38 76 TYR A N 1
ATOM 627 C CA . TYR A 1 76 ? 7.667 2.405 -38.321 1.00 81.38 76 TYR A CA 1
ATOM 628 C C . TYR A 1 76 ? 7.342 3.449 -39.390 1.00 81.38 76 TYR A C 1
ATOM 630 O O . TYR A 1 76 ? 7.843 4.576 -39.351 1.00 81.38 76 TYR A O 1
ATOM 638 N N . ASN A 1 77 ? 6.453 3.116 -40.326 1.00 85.56 77 ASN A N 1
ATOM 639 C CA . ASN A 1 77 ? 5.935 4.128 -41.245 1.00 85.56 77 ASN A CA 1
ATOM 640 C C . ASN A 1 77 ? 4.949 5.069 -40.509 1.00 85.56 77 ASN A C 1
ATOM 642 O O . ASN A 1 77 ? 4.386 4.728 -39.465 1.00 85.56 77 ASN A O 1
ATOM 646 N N . LYS A 1 78 ? 4.733 6.282 -41.034 1.00 85.81 78 LYS A N 1
ATOM 647 C CA . LYS A 1 78 ? 3.881 7.294 -40.375 1.00 85.81 78 LYS A CA 1
ATOM 648 C C . LYS A 1 78 ? 2.453 6.794 -40.120 1.00 85.81 78 LYS A C 1
ATOM 650 O O . LYS A 1 78 ? 1.898 7.048 -39.051 1.00 85.81 78 LYS A O 1
ATOM 655 N N . ASP A 1 79 ? 1.893 6.040 -41.061 1.00 87.62 79 ASP A N 1
ATOM 656 C CA . ASP A 1 79 ? 0.531 5.502 -40.967 1.00 87.62 79 ASP A CA 1
ATOM 657 C C . ASP A 1 79 ? 0.412 4.429 -39.877 1.00 87.62 79 ASP A C 1
ATOM 659 O O . ASP A 1 79 ? -0.589 4.348 -39.156 1.00 87.62 79 ASP A O 1
ATOM 663 N N . GLN A 1 80 ? 1.469 3.641 -39.684 1.00 86.56 80 GLN A N 1
ATOM 664 C CA . GLN A 1 80 ? 1.549 2.645 -38.633 1.00 86.56 80 GLN A CA 1
ATOM 665 C C . GLN A 1 80 ? 1.610 3.314 -37.263 1.00 86.56 80 GLN A C 1
ATOM 667 O O . GLN A 1 80 ? 0.925 2.882 -36.337 1.00 86.56 80 GLN A O 1
ATOM 672 N N . ILE A 1 81 ? 2.389 4.387 -37.130 1.00 87.69 81 ILE A N 1
ATOM 673 C CA . ILE A 1 81 ? 2.461 5.162 -35.886 1.00 87.69 81 ILE A CA 1
ATOM 674 C C . ILE A 1 81 ? 1.080 5.729 -35.542 1.00 87.69 81 ILE A C 1
ATOM 676 O O . ILE A 1 81 ? 0.619 5.586 -34.406 1.00 87.69 81 ILE A O 1
ATOM 680 N N . ALA A 1 82 ? 0.390 6.315 -36.525 1.00 89.19 82 ALA A N 1
ATOM 681 C CA . ALA A 1 82 ? -0.960 6.840 -36.341 1.00 89.19 82 ALA A CA 1
ATOM 682 C C . ALA A 1 82 ? -1.941 5.744 -35.888 1.00 89.19 82 ALA A C 1
ATOM 684 O O . ALA A 1 82 ? -2.685 5.929 -34.921 1.00 89.19 82 ALA A O 1
ATOM 685 N N . THR A 1 83 ? -1.890 4.572 -36.522 1.00 92.50 83 THR A N 1
ATOM 686 C CA . THR A 1 83 ? -2.752 3.431 -36.185 1.00 92.50 83 THR A CA 1
ATOM 687 C C . THR A 1 83 ? -2.470 2.887 -34.780 1.00 92.50 83 THR A C 1
ATOM 689 O O . THR A 1 83 ? -3.405 2.630 -34.015 1.00 92.50 83 THR A O 1
ATOM 692 N N . ILE A 1 84 ? -1.196 2.755 -34.396 1.00 90.38 84 ILE A N 1
ATOM 693 C CA . ILE A 1 84 ? -0.785 2.333 -33.047 1.00 90.38 84 ILE A CA 1
ATOM 694 C C . ILE A 1 84 ? -1.291 3.328 -31.998 1.00 90.38 84 ILE A C 1
ATOM 696 O O . ILE A 1 84 ? -1.891 2.918 -31.002 1.00 90.38 84 ILE A O 1
ATOM 700 N N . LEU A 1 85 ? -1.118 4.632 -32.231 1.00 91.56 85 LEU A N 1
ATOM 701 C CA . LEU A 1 85 ? -1.588 5.674 -31.316 1.00 91.56 85 LEU A CA 1
ATOM 702 C C . LEU A 1 85 ? -3.111 5.661 -31.145 1.00 91.56 85 LEU A C 1
ATOM 704 O O . LEU A 1 85 ? -3.597 5.839 -30.023 1.00 91.56 85 LEU A O 1
ATOM 708 N N . LEU A 1 86 ? -3.866 5.423 -32.222 1.00 93.31 86 LEU A N 1
ATOM 709 C CA . LEU A 1 86 ? -5.324 5.286 -32.160 1.00 93.31 86 LEU A CA 1
ATOM 710 C C . LEU A 1 86 ? -5.742 4.081 -31.309 1.00 93.31 86 LEU A C 1
ATOM 712 O O . LEU A 1 86 ? -6.578 4.231 -30.412 1.00 93.31 86 LEU A O 1
ATOM 716 N N . LYS A 1 87 ? -5.120 2.914 -31.522 1.00 94.38 87 LYS A N 1
ATOM 717 C CA . LYS A 1 87 ? -5.392 1.707 -30.722 1.00 94.38 87 LYS A CA 1
ATOM 718 C C . LYS A 1 87 ? -5.035 1.907 -29.250 1.00 94.38 87 LYS A C 1
ATOM 720 O O . LYS A 1 87 ? -5.862 1.640 -28.382 1.00 94.38 87 LYS A O 1
ATOM 725 N N . LEU A 1 88 ? -3.855 2.460 -28.963 1.00 93.12 88 LEU A N 1
ATOM 726 C CA . LEU A 1 88 ? -3.414 2.764 -27.597 1.00 93.12 88 LEU A CA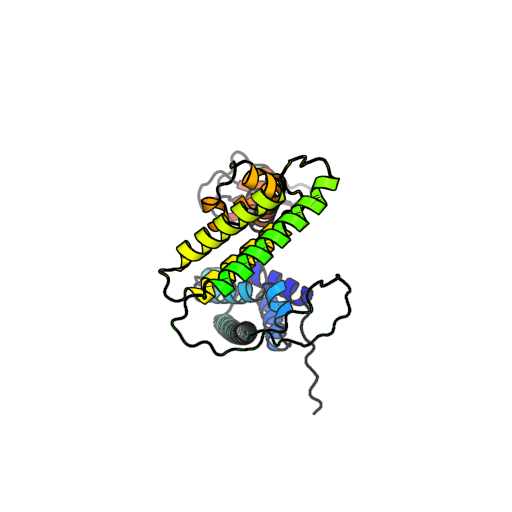 1
ATOM 727 C C . LEU A 1 88 ? -4.353 3.742 -26.890 1.00 93.12 88 LEU A C 1
ATOM 729 O O . LEU A 1 88 ? -4.657 3.556 -25.713 1.00 93.12 88 LEU A O 1
ATOM 733 N N . LYS A 1 89 ? -4.838 4.773 -27.592 1.00 94.44 89 LYS A N 1
ATOM 734 C CA . LYS A 1 89 ? -5.820 5.718 -27.043 1.00 94.44 89 LYS A CA 1
ATOM 735 C C . LYS A 1 89 ? -7.137 5.017 -26.702 1.00 94.44 89 LYS A C 1
ATOM 737 O O . LYS A 1 89 ? -7.686 5.275 -25.634 1.00 94.44 89 LYS A O 1
ATOM 742 N N . SER A 1 90 ? -7.619 4.134 -27.578 1.00 95.44 90 SER A N 1
ATOM 743 C CA . SER A 1 90 ? -8.850 3.370 -27.351 1.00 95.44 90 SER A CA 1
ATOM 744 C C . SER A 1 90 ? -8.723 2.442 -26.136 1.00 95.44 90 SER A C 1
ATOM 746 O O . SER A 1 90 ? -9.505 2.564 -25.193 1.00 95.44 90 SER A O 1
ATOM 748 N N . ILE A 1 91 ? -7.667 1.621 -26.083 1.00 94.25 91 ILE A N 1
ATOM 749 C CA . ILE A 1 91 ? -7.389 0.711 -24.956 1.00 94.25 91 ILE A CA 1
ATOM 750 C C . ILE A 1 91 ? -7.224 1.496 -23.647 1.00 94.25 91 ILE A C 1
ATOM 752 O O . ILE A 1 91 ? -7.791 1.133 -22.618 1.00 94.25 91 ILE A O 1
ATOM 756 N N . HIS A 1 92 ? -6.487 2.611 -23.671 1.00 94.31 92 HIS A N 1
ATOM 757 C CA . HIS A 1 92 ? -6.298 3.448 -22.486 1.00 94.31 92 HIS A CA 1
ATOM 758 C C . HIS A 1 92 ? -7.626 3.989 -21.936 1.00 94.31 92 HIS A C 1
ATOM 760 O O . HIS A 1 92 ? -7.829 3.989 -20.722 1.00 94.31 92 HIS A O 1
ATOM 766 N N . ASN A 1 93 ? -8.539 4.418 -22.811 1.00 93.56 93 ASN A N 1
ATOM 767 C CA . ASN A 1 93 ? -9.857 4.899 -22.402 1.00 93.56 93 ASN A CA 1
ATOM 768 C C . ASN A 1 93 ? -10.715 3.777 -21.797 1.00 93.56 93 ASN A C 1
ATOM 770 O O . ASN A 1 93 ? -11.313 3.993 -20.745 1.00 93.56 93 ASN A O 1
ATOM 774 N N . GLN A 1 94 ? -10.715 2.584 -22.403 1.00 94.12 94 GLN A N 1
ATOM 775 C CA . GLN A 1 94 ? -11.420 1.411 -21.867 1.00 94.12 94 GLN A CA 1
ATOM 776 C C . GLN A 1 94 ? -10.913 1.050 -20.465 1.00 94.12 94 GLN A C 1
ATOM 778 O O . GLN A 1 94 ? -11.695 0.930 -19.523 1.00 94.12 94 GLN A O 1
ATOM 783 N N . ILE A 1 95 ? -9.590 0.964 -20.293 1.00 93.44 95 ILE A N 1
ATOM 784 C CA . ILE A 1 95 ? -8.970 0.680 -18.995 1.00 93.44 95 ILE A CA 1
ATOM 785 C C . ILE A 1 95 ? -9.336 1.754 -17.962 1.00 93.44 95 ILE A C 1
ATOM 787 O O . ILE A 1 95 ? -9.668 1.432 -16.820 1.00 93.44 95 ILE A O 1
ATOM 791 N N . LYS A 1 96 ? -9.294 3.034 -18.351 1.00 93.88 96 LYS A N 1
ATOM 792 C CA . LYS A 1 96 ? -9.650 4.146 -17.463 1.00 93.88 96 LYS A CA 1
ATOM 793 C C . LYS A 1 96 ? -11.098 4.037 -16.983 1.00 93.88 96 LYS A C 1
ATOM 795 O O . LYS A 1 96 ? -11.350 4.275 -15.805 1.00 93.88 96 LYS A O 1
ATOM 800 N N . GLU A 1 97 ? -12.021 3.656 -17.862 1.00 94.19 97 GLU A N 1
ATOM 801 C CA . GLU A 1 97 ? -13.432 3.444 -17.524 1.00 94.19 97 GLU A CA 1
ATOM 802 C C . GLU A 1 97 ? -13.637 2.245 -16.581 1.00 94.19 97 GLU A C 1
ATOM 804 O O . GLU A 1 97 ? -14.417 2.320 -15.631 1.00 94.19 97 GLU A O 1
ATOM 809 N N . ILE A 1 98 ? -12.905 1.148 -16.795 1.00 92.38 98 ILE A N 1
ATOM 810 C CA . ILE A 1 98 ? -12.963 -0.045 -15.934 1.00 92.38 98 ILE A CA 1
ATOM 811 C C . ILE A 1 98 ? -12.438 0.264 -14.523 1.00 92.38 98 ILE A C 1
ATOM 813 O O . ILE A 1 98 ? -13.025 -0.166 -13.529 1.00 92.38 98 ILE A O 1
ATOM 817 N N . ILE A 1 99 ? -11.340 1.020 -14.423 1.00 90.44 99 ILE A N 1
ATOM 818 C CA . ILE A 1 99 ? -10.714 1.364 -13.138 1.00 90.44 99 ILE A CA 1
ATOM 819 C C . ILE A 1 99 ? -11.527 2.426 -12.380 1.00 90.44 99 ILE A C 1
ATOM 821 O O . ILE A 1 99 ? -11.575 2.376 -11.147 1.00 90.44 99 ILE A O 1
ATOM 825 N N . SER A 1 100 ? -12.161 3.375 -13.082 1.00 89.62 100 SER A N 1
ATOM 826 C CA . SER A 1 100 ? -12.928 4.461 -12.455 1.00 89.62 100 SER A CA 1
ATOM 827 C C . SER A 1 100 ? -14.262 4.003 -11.866 1.00 89.62 100 SER A C 1
ATOM 829 O O . SER A 1 100 ? -14.710 4.569 -10.867 1.00 89.62 100 SER A O 1
ATOM 831 N N . LYS A 1 101 ? -14.888 2.962 -12.430 1.00 88.50 101 LYS A N 1
ATOM 832 C CA . LYS A 1 101 ? -16.086 2.350 -11.841 1.00 88.50 101 LYS A CA 1
ATOM 833 C C . LYS A 1 101 ? -15.719 1.769 -10.466 1.00 88.50 101 LYS A C 1
ATOM 835 O O . LYS A 1 101 ? -14.718 1.064 -10.377 1.00 88.50 101 LYS A O 1
ATOM 840 N N . PRO A 1 102 ? -16.457 2.035 -9.373 1.00 77.94 102 PRO A N 1
ATOM 841 C CA . PRO A 1 102 ? -16.193 1.403 -8.078 1.00 77.94 102 PRO A CA 1
ATOM 842 C C . PRO A 1 102 ? -16.319 -0.124 -8.205 1.00 77.94 102 PRO A C 1
ATOM 844 O O . PRO A 1 102 ? -17.098 -0.594 -9.040 1.00 77.94 102 PRO A O 1
ATOM 847 N N . PRO A 1 103 ? -15.541 -0.920 -7.445 1.00 76.06 103 PRO A N 1
ATOM 848 C CA . PRO A 1 103 ? -15.615 -2.371 -7.553 1.00 76.06 103 PRO A CA 1
ATOM 849 C C . PRO A 1 103 ? -17.050 -2.782 -7.237 1.00 76.06 103 PRO A C 1
ATOM 851 O O . PRO A 1 103 ? -17.581 -2.412 -6.185 1.00 76.06 103 PRO A O 1
ATOM 854 N N . LYS A 1 104 ? -17.700 -3.492 -8.170 1.00 69.19 104 LYS A N 1
ATOM 855 C CA . LYS A 1 104 ? -18.995 -4.109 -7.890 1.00 69.19 104 LYS A CA 1
ATOM 856 C C . LYS A 1 104 ? -18.759 -4.987 -6.667 1.00 69.19 104 LYS A C 1
ATOM 858 O O . LYS A 1 104 ? -17.953 -5.910 -6.730 1.00 69.19 104 LYS A O 1
ATOM 863 N N . ARG A 1 105 ? -19.385 -4.647 -5.536 1.00 54.62 105 ARG A N 1
ATOM 864 C CA . ARG A 1 105 ? -19.413 -5.520 -4.361 1.00 54.62 105 ARG A CA 1
ATOM 865 C C . ARG A 1 105 ? -20.183 -6.763 -4.778 1.00 54.62 105 ARG A C 1
ATOM 867 O O . ARG A 1 105 ? -21.401 -6.814 -4.648 1.00 54.62 105 ARG A O 1
ATOM 874 N N . GLU A 1 106 ? -19.489 -7.731 -5.356 1.00 50.81 106 GLU A N 1
ATOM 875 C CA . GLU A 1 106 ? -20.045 -9.058 -5.508 1.00 50.81 106 GLU A CA 1
ATOM 876 C C . GLU A 1 106 ? -20.235 -9.597 -4.096 1.00 50.81 106 GLU A C 1
ATOM 878 O O . GLU A 1 106 ? -19.275 -9.748 -3.338 1.00 50.81 106 GLU A O 1
ATOM 883 N N . ASN A 1 107 ? -21.490 -9.855 -3.728 1.00 43.91 107 ASN A N 1
ATOM 884 C CA . ASN A 1 107 ? -21.853 -10.624 -2.543 1.00 43.91 107 ASN A CA 1
ATOM 885 C C . ASN A 1 107 ? -21.413 -12.085 -2.747 1.00 43.91 107 ASN A C 1
ATOM 887 O O . ASN A 1 107 ? -22.233 -13.000 -2.780 1.00 43.91 107 ASN A O 1
ATOM 891 N N . LYS A 1 108 ? -20.111 -12.324 -2.921 1.00 43.88 108 LYS A N 1
ATOM 892 C CA . LYS A 1 108 ? -19.531 -13.659 -2.860 1.00 43.88 108 LYS A CA 1
ATOM 893 C C . LYS A 1 108 ? -19.554 -14.071 -1.391 1.00 43.88 108 LYS A C 1
ATOM 895 O O . LYS A 1 108 ? -18.687 -13.700 -0.604 1.00 43.88 108 LYS A O 1
ATOM 900 N N . LYS A 1 109 ? -20.590 -14.831 -1.021 1.00 43.44 109 LYS A N 1
ATOM 901 C CA . LYS A 1 109 ? -20.572 -15.739 0.132 1.00 43.44 109 LYS A CA 1
ATOM 902 C C . LYS A 1 109 ? -19.519 -16.819 -0.143 1.00 43.44 109 LYS A C 1
ATOM 904 O O . LYS A 1 109 ? -19.856 -17.953 -0.460 1.00 43.44 109 LYS A O 1
ATOM 909 N N . THR A 1 110 ? -18.240 -16.470 -0.088 1.00 35.75 110 THR A N 1
ATOM 910 C CA . THR A 1 110 ? -17.166 -17.457 -0.054 1.00 35.75 110 THR A CA 1
ATOM 911 C C . THR A 1 110 ? -16.977 -17.896 1.388 1.00 35.75 110 THR A C 1
ATOM 913 O O . THR A 1 110 ? -16.520 -17.151 2.254 1.00 35.75 110 THR A O 1
ATOM 916 N N . ILE A 1 111 ? -17.394 -19.135 1.624 1.00 37.72 111 ILE A N 1
ATOM 917 C CA . ILE A 1 111 ? -17.064 -19.953 2.782 1.00 37.72 111 ILE A CA 1
ATOM 918 C C . ILE A 1 111 ? -15.548 -20.178 2.724 1.00 37.72 111 ILE A C 1
ATOM 920 O O . ILE A 1 111 ? -15.066 -21.101 2.082 1.00 37.72 111 ILE A O 1
ATOM 924 N N . PHE A 1 112 ? -14.788 -19.281 3.340 1.00 32.56 112 PHE A N 1
ATOM 925 C CA . PHE A 1 112 ? -13.453 -19.580 3.841 1.00 32.56 112 PHE A CA 1
ATOM 926 C C . PHE A 1 112 ? -13.423 -19.101 5.285 1.00 32.56 112 PHE A C 1
ATOM 928 O O . PHE A 1 112 ? -13.469 -17.906 5.584 1.00 32.56 112 PHE A O 1
ATOM 935 N N . SER A 1 113 ? -13.444 -20.082 6.178 1.00 40.22 113 SER A N 1
ATOM 936 C CA . SER A 1 113 ? -13.372 -19.944 7.622 1.00 40.22 113 SER A CA 1
ATOM 937 C C . SER A 1 113 ? -12.001 -19.407 8.028 1.00 40.22 113 SER A C 1
ATOM 939 O O . SER A 1 113 ? -11.086 -20.156 8.352 1.00 40.22 113 SER A O 1
ATOM 941 N N . VAL A 1 114 ? -11.873 -18.086 8.039 1.00 33.59 114 VAL A N 1
ATOM 942 C CA . VAL A 1 114 ? -11.034 -17.395 9.016 1.00 33.59 114 VAL A CA 1
ATOM 943 C C . VAL A 1 114 ? -12.026 -16.769 9.975 1.00 33.59 114 VAL A C 1
ATOM 945 O O . VAL A 1 114 ? -12.850 -15.959 9.552 1.00 33.59 114 VAL A O 1
ATOM 948 N N . ALA A 1 115 ? -12.019 -17.229 11.225 1.00 36.38 115 ALA A N 1
ATOM 949 C CA . ALA A 1 115 ? -12.958 -16.837 12.264 1.00 36.38 115 ALA A CA 1
ATOM 950 C C . ALA A 1 115 ? -13.071 -15.305 12.358 1.00 36.38 115 ALA A C 1
ATOM 952 O O . ALA A 1 115 ? -12.268 -14.627 12.996 1.00 36.38 115 ALA A O 1
ATOM 953 N N . LYS A 1 116 ? -14.094 -14.759 11.696 1.00 33.69 116 LYS A N 1
ATOM 954 C CA . LYS A 1 116 ? -14.590 -13.410 11.917 1.00 33.69 116 LYS A CA 1
ATOM 955 C C . LYS A 1 116 ? -15.341 -13.433 13.239 1.00 33.69 116 LYS A C 1
ATOM 957 O O . LYS A 1 116 ? -16.531 -13.723 13.274 1.00 33.69 116 LYS A O 1
ATOM 962 N N . TYR A 1 117 ? -14.661 -13.069 14.318 1.00 35.84 117 TYR A N 1
ATOM 963 C CA . TYR A 1 117 ? -15.327 -12.476 15.476 1.00 35.84 117 TYR A CA 1
ATOM 964 C C . TYR A 1 117 ? -15.704 -11.029 15.137 1.00 35.84 117 TYR A C 1
ATOM 966 O O . TYR A 1 117 ? -15.150 -10.075 15.668 1.00 35.84 117 TYR A O 1
ATOM 974 N N . THR A 1 118 ? -16.629 -10.859 14.196 1.00 41.25 118 THR A N 1
ATOM 975 C CA . THR A 1 118 ? -17.321 -9.591 13.964 1.00 41.25 118 THR A CA 1
ATOM 976 C C . THR A 1 118 ? -18.707 -9.905 13.430 1.00 41.25 118 THR A C 1
ATOM 978 O O . THR A 1 118 ? -18.932 -9.794 12.234 1.00 41.25 118 THR A O 1
ATOM 981 N N . ASP A 1 119 ? -19.612 -10.316 14.311 1.00 33.75 119 ASP A N 1
ATOM 982 C CA . ASP A 1 119 ? -21.048 -10.131 14.117 1.00 33.75 119 ASP A CA 1
ATOM 983 C C . ASP A 1 119 ? -21.715 -10.044 15.492 1.00 33.75 119 ASP A C 1
ATOM 985 O O . ASP A 1 119 ? -21.976 -11.045 16.151 1.00 33.75 119 ASP A O 1
ATOM 989 N N . ASN A 1 120 ? -21.860 -8.803 15.965 1.00 34.91 120 ASN A N 1
ATOM 990 C CA . ASN A 1 120 ? -23.049 -8.274 16.642 1.00 34.91 120 ASN A CA 1
ATOM 991 C C . ASN A 1 120 ? -22.770 -6.852 17.142 1.00 34.91 120 ASN A C 1
ATOM 993 O O . ASN A 1 120 ? -22.698 -6.574 18.334 1.00 34.91 120 ASN A O 1
ATOM 997 N N . ILE A 1 121 ? -22.628 -5.918 16.203 1.00 35.47 121 ILE A N 1
ATOM 998 C CA . ILE A 1 121 ? -23.008 -4.526 16.449 1.00 35.47 121 ILE A CA 1
ATOM 999 C C . ILE A 1 121 ? -23.855 -4.125 15.247 1.00 35.47 121 ILE A C 1
ATOM 1001 O O . ILE A 1 121 ? -23.354 -3.601 14.254 1.00 35.47 121 ILE A O 1
ATOM 1005 N N . GLN A 1 122 ? -25.148 -4.442 15.314 1.00 34.09 122 GLN A N 1
ATOM 1006 C CA . GLN A 1 122 ? -26.140 -3.816 14.451 1.00 34.09 122 GLN A CA 1
ATOM 1007 C C . GLN A 1 122 ? -26.142 -2.323 14.786 1.00 34.09 122 GLN A C 1
ATOM 1009 O O . GLN A 1 122 ? -26.637 -1.898 15.826 1.00 34.09 122 GLN A O 1
ATOM 1014 N N . GLY A 1 123 ? -25.495 -1.535 13.931 1.00 34.47 123 GLY A N 1
ATOM 1015 C CA . GLY A 1 123 ? -25.542 -0.085 13.995 1.00 34.47 123 GLY A CA 1
ATOM 1016 C C . GLY A 1 123 ? -26.894 0.394 13.493 1.00 34.47 123 GLY A C 1
ATOM 1017 O O . GLY A 1 123 ? -27.177 0.318 12.298 1.00 34.47 123 GLY A O 1
ATOM 1018 N N . THR A 1 124 ? -27.711 0.905 14.406 1.00 36.81 124 THR A N 1
ATOM 1019 C CA . THR A 1 124 ? -28.820 1.805 14.102 1.00 36.81 124 THR A CA 1
ATOM 1020 C C . THR A 1 124 ? -28.270 2.957 13.261 1.00 36.81 124 THR A C 1
ATOM 1022 O O . THR A 1 124 ? -27.380 3.685 13.701 1.00 36.81 124 THR A O 1
ATOM 1025 N N . GLN A 1 125 ? -28.755 3.104 12.028 1.00 38.25 125 GLN A N 1
ATOM 1026 C CA . GLN A 1 125 ? -28.457 4.270 11.202 1.00 38.25 125 GLN A CA 1
ATOM 1027 C C . GLN A 1 125 ? -29.241 5.463 11.752 1.00 38.25 125 GLN A C 1
ATOM 1029 O O . GLN A 1 125 ? -30.372 5.714 11.344 1.00 38.25 125 GLN A O 1
ATOM 1034 N N . SER A 1 126 ? -28.655 6.192 12.697 1.00 38.22 126 SER A N 1
ATOM 1035 C CA . SER A 1 126 ? -29.100 7.546 12.999 1.00 38.22 126 SER A CA 1
ATOM 1036 C C . SER A 1 126 ? -28.455 8.506 11.998 1.00 38.22 126 SER A C 1
ATOM 1038 O O . SER A 1 126 ? -27.236 8.667 11.944 1.00 38.22 126 SER A O 1
ATOM 1040 N N . ASN A 1 127 ? -29.299 9.135 11.179 1.00 36.28 127 ASN A N 1
ATOM 1041 C CA . ASN A 1 127 ? -28.973 10.363 10.461 1.00 36.28 127 ASN A CA 1
ATOM 1042 C C . ASN A 1 127 ? -28.676 11.445 11.505 1.00 36.28 127 ASN A C 1
ATOM 1044 O O . ASN A 1 127 ? -29.595 12.060 12.037 1.00 36.28 127 ASN A O 1
ATOM 1048 N N . ILE A 1 128 ? -27.401 11.643 11.825 1.00 38.09 128 ILE A N 1
ATOM 1049 C CA . ILE A 1 128 ? -26.948 12.729 12.691 1.00 38.09 128 ILE A CA 1
ATOM 1050 C C . ILE A 1 128 ? -26.471 13.865 11.782 1.00 38.09 128 ILE A C 1
ATOM 1052 O O . ILE A 1 128 ? -25.510 13.709 11.024 1.00 38.09 128 ILE A O 1
ATOM 1056 N N . GLN A 1 129 ? -27.218 14.972 11.797 1.00 36.38 129 GLN A N 1
ATOM 1057 C CA . GLN A 1 129 ? -26.890 16.206 11.086 1.00 36.38 129 GLN A CA 1
ATOM 1058 C C . GLN A 1 129 ? -25.704 16.927 11.752 1.00 36.38 129 GLN A C 1
ATOM 1060 O O . GLN A 1 129 ? -25.368 16.692 12.906 1.00 36.38 129 GLN A O 1
ATOM 1065 N N . LEU A 1 130 ? -25.025 17.759 10.961 1.00 36.12 130 LEU A N 1
ATOM 1066 C CA . LEU A 1 130 ? -23.780 18.457 11.282 1.00 36.12 130 LEU A CA 1
ATOM 1067 C C . LEU A 1 130 ? -23.860 19.296 12.571 1.00 36.12 130 LEU A C 1
ATOM 1069 O O . LEU A 1 130 ? -24.638 20.242 12.643 1.00 36.12 130 LEU A O 1
ATOM 1073 N N . GLY A 1 131 ? -22.948 19.006 13.504 1.00 46.88 131 GLY A N 1
ATOM 1074 C CA . GLY A 1 131 ? -22.657 19.818 14.693 1.00 46.88 131 GLY A CA 1
ATOM 1075 C C . GLY A 1 131 ? -22.229 19.017 15.928 1.00 46.88 131 GLY A C 1
ATOM 1076 O O . GLY A 1 131 ? -21.718 19.591 16.885 1.00 46.88 131 GLY A O 1
ATOM 1077 N N . ASP A 1 132 ? -22.412 17.697 15.911 1.00 53.31 132 ASP A N 1
ATOM 1078 C CA . ASP A 1 132 ? -22.595 16.969 17.164 1.00 53.31 132 ASP A CA 1
ATOM 1079 C C . ASP A 1 132 ? -21.292 16.529 17.836 1.00 53.31 132 ASP A C 1
ATOM 1081 O O . ASP A 1 132 ? -20.651 15.534 17.480 1.00 53.31 132 ASP A O 1
ATOM 1085 N N . TYR A 1 133 ? -20.935 17.282 18.874 1.00 67.38 133 TYR A N 1
ATOM 1086 C CA . TYR A 1 133 ? -20.139 16.796 19.991 1.00 67.38 133 TYR A CA 1
ATOM 1087 C C . TYR A 1 133 ? -20.677 15.439 20.458 1.00 67.38 133 TYR A C 1
ATOM 1089 O O . TYR A 1 133 ? -21.882 15.280 20.654 1.00 67.38 133 TYR A O 1
ATOM 1097 N N . LEU A 1 134 ? -19.792 14.459 20.667 1.00 76.56 134 LEU A N 1
ATOM 1098 C CA . LEU A 1 134 ? -20.200 13.212 21.309 1.00 76.56 134 LEU A CA 1
ATOM 1099 C C . LEU A 1 134 ? -20.606 13.518 22.760 1.00 76.56 134 LEU A C 1
ATOM 1101 O O . LEU A 1 134 ? -19.765 14.020 23.513 1.00 76.56 134 LEU A O 1
ATOM 1105 N N . PRO A 1 135 ? -21.845 13.194 23.178 1.00 84.50 135 PRO A N 1
ATOM 1106 C CA . PRO A 1 135 ? -22.254 13.312 24.571 1.00 84.50 135 PRO A CA 1
ATOM 1107 C C . PRO A 1 135 ? -21.295 12.553 25.489 1.00 84.50 135 PRO A C 1
ATOM 1109 O O . PRO A 1 135 ? -20.768 11.502 25.108 1.00 84.50 135 PRO A O 1
ATOM 1112 N N . GLN A 1 136 ? -21.111 13.055 26.710 1.00 84.38 136 GLN A N 1
ATOM 1113 C CA . GLN A 1 136 ? -20.196 12.464 27.687 1.00 84.38 136 GLN A CA 1
ATOM 1114 C C . GLN A 1 136 ? -20.488 10.968 27.913 1.00 84.38 136 GLN A C 1
ATOM 1116 O O . GLN A 1 136 ? -19.574 10.154 27.830 1.00 84.38 136 GLN A O 1
ATOM 1121 N N . ASP A 1 137 ? -21.765 10.584 27.991 1.00 86.94 137 ASP A N 1
ATOM 1122 C CA . ASP A 1 137 ? -22.198 9.184 28.111 1.00 86.94 137 ASP A CA 1
ATOM 1123 C C . ASP A 1 137 ? -21.712 8.282 26.965 1.00 86.94 137 ASP A C 1
ATOM 1125 O O . ASP A 1 137 ? -21.447 7.091 27.151 1.00 86.94 137 ASP A O 1
ATOM 1129 N N . GLN A 1 138 ? -21.618 8.814 25.741 1.00 86.44 138 GLN A N 1
ATOM 1130 C CA . GLN A 1 138 ? -21.102 8.050 24.604 1.00 86.44 138 GLN A CA 1
ATOM 1131 C C . GLN A 1 138 ? -19.583 7.906 24.684 1.00 86.44 138 GLN A C 1
ATOM 1133 O O . GLN A 1 138 ? -19.058 6.838 24.361 1.00 86.44 138 GLN A O 1
ATOM 1138 N N . ARG A 1 139 ? -18.884 8.946 25.148 1.00 88.88 139 ARG A N 1
ATOM 1139 C CA . ARG A 1 139 ? -17.434 8.901 25.374 1.00 88.88 139 ARG A CA 1
ATOM 1140 C C . ARG A 1 139 ? -17.080 7.917 26.481 1.00 88.88 139 ARG A C 1
ATOM 1142 O O . ARG A 1 139 ? -16.178 7.108 26.291 1.00 88.88 139 ARG A O 1
ATOM 1149 N N . ASP A 1 140 ? -17.844 7.888 27.565 1.00 86.94 140 ASP A N 1
ATOM 1150 C CA . ASP A 1 140 ? -17.633 6.942 28.664 1.00 86.94 140 ASP A CA 1
ATOM 1151 C C . ASP A 1 140 ? -17.878 5.492 28.222 1.00 86.94 140 ASP A C 1
ATOM 1153 O O . ASP A 1 140 ? -17.103 4.599 28.566 1.00 86.94 140 ASP A O 1
ATOM 1157 N N . LYS A 1 141 ? -18.851 5.248 27.331 1.00 90.94 141 LYS A N 1
ATOM 1158 C CA . LYS A 1 141 ? -19.009 3.936 26.669 1.00 90.94 141 LYS A CA 1
ATOM 1159 C C . LYS A 1 141 ? -17.808 3.562 25.796 1.00 90.94 141 LYS A C 1
ATOM 1161 O O . LYS A 1 141 ? -17.458 2.385 25.722 1.00 90.94 141 LYS A O 1
ATOM 1166 N N . ILE A 1 142 ? -17.195 4.526 25.105 1.00 89.38 142 ILE A N 1
ATOM 1167 C CA . ILE A 1 142 ? -15.990 4.289 24.295 1.00 89.38 142 ILE A CA 1
ATOM 1168 C C . ILE A 1 142 ? -14.792 3.986 25.200 1.00 89.38 142 ILE A C 1
ATOM 1170 O O . ILE A 1 142 ? -14.088 3.013 24.936 1.00 89.38 142 ILE A O 1
ATOM 1174 N N . ARG A 1 143 ? -14.594 4.760 26.273 1.00 91.69 143 ARG A N 1
ATOM 1175 C CA . ARG A 1 143 ? -13.531 4.552 27.271 1.00 91.69 143 ARG A CA 1
ATOM 1176 C C . ARG A 1 143 ? -13.649 3.189 27.940 1.00 91.69 143 ARG A C 1
ATOM 1178 O O . ARG A 1 143 ? -12.668 2.455 27.979 1.00 9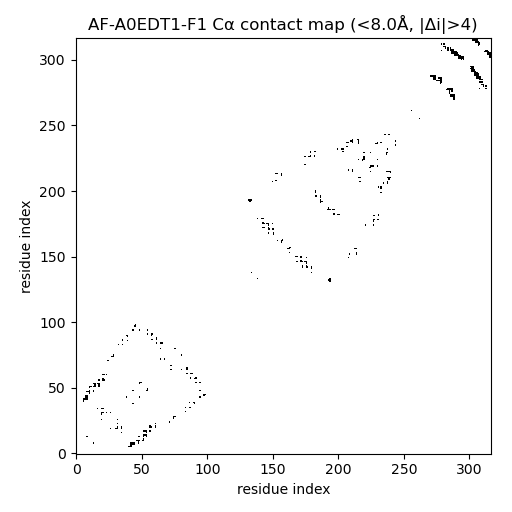1.69 143 ARG A O 1
ATOM 1185 N N . ALA A 1 144 ? -14.856 2.804 28.357 1.00 90.25 144 ALA A N 1
ATOM 1186 C CA . ALA A 1 144 ? -15.117 1.488 28.935 1.00 90.25 144 ALA A CA 1
ATOM 1187 C C . ALA A 1 144 ? -14.759 0.354 27.960 1.00 90.25 144 ALA A C 1
ATOM 1189 O O . ALA A 1 144 ? -14.056 -0.580 28.338 1.00 90.25 144 ALA A O 1
ATOM 1190 N N . LYS A 1 145 ? -15.162 0.463 26.685 1.00 91.75 145 LYS A N 1
ATOM 1191 C CA . LYS A 1 145 ? -14.804 -0.520 25.645 1.00 91.75 145 LYS A CA 1
ATOM 1192 C C . LYS A 1 145 ? -13.304 -0.576 25.373 1.00 91.75 145 LYS A C 1
ATOM 1194 O O . LYS A 1 145 ? -12.762 -1.661 25.176 1.00 91.75 145 LYS A O 1
ATOM 1199 N N . LEU A 1 146 ? -12.638 0.577 25.344 1.00 90.69 146 LEU A N 1
ATOM 1200 C CA . LEU A 1 146 ? -11.197 0.655 25.130 1.00 90.69 146 LEU A CA 1
ATOM 1201 C C . LEU A 1 146 ? -10.453 0.019 26.307 1.00 90.69 146 LEU A C 1
ATOM 1203 O O . LEU A 1 146 ? -9.563 -0.796 26.086 1.00 90.69 146 LEU A O 1
ATOM 1207 N N . SER A 1 147 ? -10.864 0.321 27.539 1.00 91.50 147 SER A N 1
ATOM 1208 C CA . SER A 1 147 ? -10.307 -0.294 28.744 1.00 91.50 147 SER A CA 1
ATOM 1209 C C . SER A 1 147 ? -10.519 -1.807 28.762 1.00 91.50 147 SER A C 1
ATOM 1211 O O . SER A 1 147 ? -9.562 -2.551 28.957 1.00 91.50 147 SER A O 1
ATOM 1213 N N . GLU A 1 148 ? -11.731 -2.287 28.465 1.00 91.25 148 GLU A N 1
ATOM 1214 C CA . GLU A 1 148 ? -12.021 -3.723 28.369 1.00 91.25 148 GLU A CA 1
ATOM 1215 C C . GLU A 1 148 ? -11.134 -4.408 27.316 1.00 91.25 148 GLU A C 1
ATOM 1217 O O . GLU A 1 148 ? -10.616 -5.504 27.537 1.00 91.25 148 GLU A O 1
ATOM 1222 N N . TYR A 1 149 ? -10.91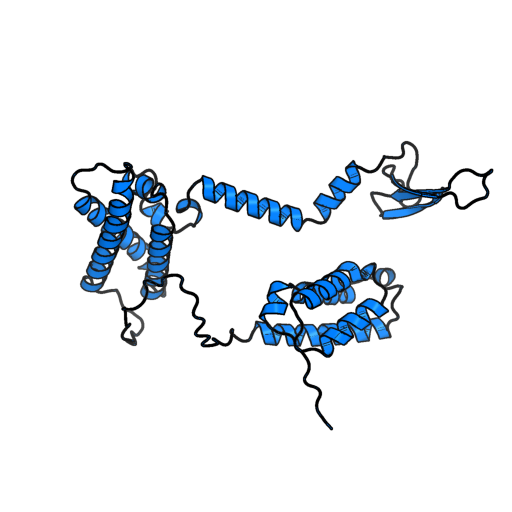8 -3.750 26.174 1.00 90.38 149 TYR A N 1
ATOM 1223 C CA . TYR A 1 149 ? -10.043 -4.260 25.124 1.00 90.38 149 TYR A CA 1
ATOM 1224 C C . TYR A 1 149 ? -8.577 -4.329 25.574 1.00 90.38 149 TYR A C 1
ATOM 1226 O O . TYR A 1 149 ? -7.924 -5.351 25.358 1.00 90.38 149 TYR A O 1
ATOM 1234 N N . LEU A 1 150 ? -8.068 -3.280 26.228 1.00 90.19 150 LEU A N 1
ATOM 1235 C CA . LEU A 1 150 ? -6.709 -3.243 26.780 1.00 90.19 150 LEU A CA 1
ATOM 1236 C C . LEU A 1 150 ? -6.509 -4.335 27.837 1.00 90.19 150 LEU A C 1
ATOM 1238 O O . LEU A 1 150 ? -5.520 -5.064 27.781 1.00 90.19 150 LEU A O 1
ATOM 1242 N N . GLN A 1 151 ? -7.478 -4.511 28.737 1.00 89.50 151 GLN A N 1
ATOM 1243 C CA . GLN A 1 151 ? -7.455 -5.565 29.751 1.00 89.50 151 GLN A CA 1
ATOM 1244 C C . GLN A 1 151 ? -7.424 -6.956 29.114 1.00 89.50 151 GLN A C 1
ATOM 1246 O O . GLN A 1 151 ? -6.591 -7.774 29.493 1.00 89.50 151 GLN A O 1
ATOM 1251 N N . LYS A 1 152 ? -8.269 -7.220 28.108 1.00 88.75 152 LYS A N 1
ATOM 1252 C CA . LYS A 1 152 ? -8.271 -8.500 27.376 1.00 88.75 152 LYS A CA 1
ATOM 1253 C C . LYS A 1 152 ? -6.929 -8.779 26.701 1.00 88.75 152 LYS A C 1
ATOM 1255 O O . LYS A 1 152 ? -6.430 -9.899 26.787 1.00 88.75 152 LYS A O 1
ATOM 1260 N N . GLN A 1 153 ? -6.342 -7.773 26.053 1.00 85.19 153 GLN A N 1
ATOM 1261 C CA . GLN A 1 153 ? -5.032 -7.903 25.411 1.00 85.19 153 GLN A CA 1
ATOM 1262 C C . GLN A 1 153 ? -3.924 -8.184 26.429 1.00 85.19 153 GLN A C 1
ATOM 1264 O O . GLN A 1 153 ? -3.070 -9.025 26.172 1.00 85.19 153 GLN A O 1
ATOM 1269 N N . LEU A 1 154 ? -3.946 -7.528 27.591 1.00 82.50 154 LEU A N 1
ATOM 1270 C CA . LEU A 1 154 ? -2.956 -7.757 28.643 1.00 82.50 154 LEU A CA 1
ATOM 1271 C C . LEU A 1 154 ? -3.149 -9.106 29.333 1.00 82.50 154 LEU A C 1
ATOM 1273 O O . LEU A 1 154 ? -2.172 -9.815 29.516 1.00 82.50 154 LEU A O 1
ATOM 1277 N N . GLN A 1 155 ? -4.377 -9.518 29.649 1.00 82.69 155 GLN A N 1
ATOM 1278 C CA . GLN A 1 155 ? -4.653 -10.819 30.275 1.00 82.69 155 GLN A CA 1
ATOM 1279 C C . GLN A 1 155 ? -4.215 -11.995 29.394 1.00 82.69 155 GLN A C 1
ATOM 1281 O O . GLN A 1 155 ? -3.629 -12.953 29.893 1.00 82.69 155 GLN A O 1
ATOM 1286 N N . GLN A 1 156 ? -4.433 -11.908 28.076 1.00 79.06 156 GLN A N 1
ATOM 1287 C CA . GLN A 1 156 ? -3.919 -12.903 27.124 1.00 79.06 156 GLN A CA 1
ATOM 1288 C C . GLN A 1 156 ? -2.385 -12.992 27.138 1.00 79.06 156 GLN A C 1
ATOM 1290 O O . GLN A 1 156 ? -1.827 -14.042 26.832 1.00 79.06 156 GLN A O 1
ATOM 1295 N N . LYS A 1 157 ? -1.704 -11.904 27.512 1.00 71.88 157 LYS A N 1
ATOM 1296 C CA . LYS A 1 157 ? -0.241 -11.775 27.492 1.00 71.88 157 LYS A CA 1
ATOM 1297 C C . LYS A 1 157 ? 0.409 -11.962 28.863 1.00 71.88 157 LYS A C 1
ATOM 1299 O O . LYS A 1 157 ? 1.573 -12.332 28.927 1.00 71.88 157 LYS A O 1
ATOM 1304 N N . GLN A 1 158 ? -0.333 -11.802 29.958 1.00 68.44 158 GLN A N 1
ATOM 1305 C CA . GLN A 1 158 ? 0.095 -12.195 31.306 1.00 68.44 158 GLN A CA 1
ATOM 1306 C C . GLN A 1 158 ? 0.351 -13.701 31.399 1.00 68.44 158 GLN A C 1
ATOM 1308 O O . GLN A 1 158 ? 1.226 -14.127 32.140 1.00 68.44 158 GLN A O 1
ATOM 1313 N N . GLN A 1 159 ? -0.333 -14.503 30.576 1.00 60.62 159 GLN A N 1
ATOM 1314 C CA . GLN A 1 159 ? -0.034 -15.930 30.414 1.00 60.62 159 GLN A CA 1
ATOM 1315 C C . GLN A 1 159 ? 1.350 -16.201 29.787 1.00 60.62 159 GLN A C 1
ATOM 1317 O O . GLN A 1 159 ? 1.780 -17.348 29.750 1.00 60.62 159 GLN A O 1
ATOM 1322 N N . GLN A 1 160 ? 2.038 -15.168 29.287 1.00 60.59 160 GLN A N 1
ATOM 1323 C CA . GLN A 1 160 ? 3.366 -15.232 28.665 1.00 60.59 160 GLN A CA 1
ATOM 1324 C C . GLN A 1 160 ? 4.461 -14.576 29.536 1.00 60.59 160 GLN A C 1
ATOM 1326 O O . GLN A 1 160 ? 5.487 -14.163 29.004 1.00 60.59 160 GLN A O 1
ATOM 1331 N N . ASP A 1 161 ? 4.239 -14.440 30.851 1.00 62.44 161 ASP A N 1
ATOM 1332 C CA . ASP A 1 161 ? 5.196 -13.925 31.856 1.00 62.44 161 ASP A CA 1
ATOM 1333 C C . ASP A 1 161 ? 5.692 -12.472 31.675 1.00 62.44 161 ASP A C 1
ATOM 1335 O O . ASP A 1 161 ? 6.581 -12.020 32.392 1.00 62.44 161 ASP A O 1
ATOM 1339 N N . LEU A 1 162 ? 5.093 -11.686 30.775 1.00 59.59 162 LEU A N 1
ATOM 1340 C CA . LEU A 1 162 ? 5.513 -10.300 30.503 1.00 59.59 162 LEU A CA 1
ATOM 1341 C C . LEU A 1 162 ? 4.929 -9.246 31.461 1.00 59.59 162 LEU A C 1
ATOM 1343 O O . LEU A 1 162 ? 5.374 -8.105 31.436 1.00 59.59 162 LEU A O 1
ATOM 1347 N N . PHE A 1 163 ? 3.936 -9.585 32.290 1.00 62.41 163 PHE A N 1
ATOM 1348 C CA . PHE A 1 163 ? 3.254 -8.617 33.160 1.00 62.41 163 PHE A CA 1
ATOM 1349 C C . PHE A 1 163 ? 2.855 -9.240 34.504 1.00 62.41 163 PHE A C 1
ATOM 1351 O O . PHE A 1 163 ? 1.881 -9.986 34.585 1.00 62.41 163 PHE A O 1
ATOM 1358 N N . GLN A 1 164 ? 3.543 -8.867 35.581 1.00 64.06 164 GLN A N 1
ATOM 1359 C CA . GLN A 1 164 ? 3.102 -9.123 36.955 1.00 64.06 164 GLN A CA 1
ATOM 1360 C C . GLN A 1 164 ? 2.913 -7.780 37.656 1.00 64.06 164 GLN A C 1
ATOM 1362 O O . GLN A 1 164 ? 3.822 -7.273 38.303 1.00 64.06 164 GLN A O 1
ATOM 1367 N N . GLU A 1 165 ? 1.745 -7.164 37.479 1.00 66.31 165 GLU A N 1
ATOM 1368 C CA . GLU A 1 165 ? 1.441 -5.894 38.135 1.00 66.31 165 GLU A CA 1
ATOM 1369 C C . GLU A 1 165 ? 0.157 -5.978 38.951 1.00 66.31 165 GLU A C 1
ATOM 1371 O O . GLU A 1 165 ? -0.908 -6.357 38.452 1.00 66.31 165 GLU A O 1
ATOM 1376 N N . GLU A 1 166 ? 0.263 -5.556 40.209 1.00 67.75 166 GLU A N 1
ATOM 1377 C CA . GLU A 1 166 ? -0.887 -5.260 41.045 1.00 67.75 166 GLU A CA 1
ATOM 1378 C C . GLU A 1 166 ? -1.608 -4.027 40.475 1.00 67.75 166 GLU A C 1
ATOM 1380 O O . GLU A 1 166 ? -0.999 -3.009 40.145 1.00 67.75 166 GLU A O 1
ATOM 1385 N N . ASN A 1 167 ? -2.932 -4.128 40.354 1.00 83.44 167 ASN A N 1
ATOM 1386 C CA . ASN A 1 167 ? -3.821 -3.062 39.887 1.00 83.44 167 ASN A CA 1
ATOM 1387 C C . ASN A 1 167 ? -3.799 -2.739 38.369 1.00 83.44 167 ASN A C 1
ATOM 1389 O O . ASN A 1 167 ? -3.881 -1.586 37.934 1.00 83.44 167 ASN A O 1
ATOM 1393 N N . LEU A 1 168 ? -3.757 -3.788 37.538 1.00 83.88 168 LEU A N 1
ATOM 1394 C CA . LEU A 1 168 ? -3.851 -3.701 36.072 1.00 83.88 168 LEU A CA 1
ATOM 1395 C C . LEU A 1 168 ? -5.111 -2.962 35.579 1.00 83.88 168 LEU A C 1
ATOM 1397 O O . LEU A 1 168 ? -5.057 -2.214 34.601 1.00 83.88 168 LEU A O 1
ATOM 1401 N N . VAL A 1 169 ? -6.248 -3.174 36.248 1.00 88.25 169 VAL A N 1
ATOM 1402 C CA . VAL A 1 169 ? -7.550 -2.614 35.851 1.00 88.25 169 VAL A CA 1
ATOM 1403 C C . VAL A 1 169 ? -7.523 -1.085 35.900 1.00 88.25 169 VAL A C 1
ATOM 1405 O O . VAL A 1 169 ? -7.879 -0.438 34.913 1.00 88.25 169 VAL A O 1
ATOM 1408 N N . ASP A 1 170 ? -7.021 -0.498 36.990 1.00 90.62 170 ASP A N 1
ATOM 1409 C CA . ASP A 1 170 ? -6.933 0.960 37.126 1.00 90.62 170 ASP A CA 1
ATOM 1410 C C . ASP A 1 170 ? -5.968 1.577 36.115 1.00 90.62 170 ASP A C 1
ATOM 1412 O O . ASP A 1 170 ? -6.249 2.643 35.559 1.00 90.62 170 ASP A O 1
ATOM 1416 N N . LYS A 1 171 ? -4.841 0.912 35.832 1.00 89.50 171 LYS A N 1
ATOM 1417 C CA . LYS A 1 171 ? -3.900 1.379 34.804 1.00 89.50 171 LYS A CA 1
ATOM 1418 C C . LYS A 1 171 ? -4.535 1.360 33.414 1.00 89.50 171 LYS A C 1
ATOM 1420 O O . LYS A 1 171 ? -4.382 2.330 32.671 1.00 89.50 171 LYS A O 1
ATOM 1425 N N . CYS A 1 172 ? -5.282 0.307 33.076 1.00 91.31 172 CYS A N 1
ATOM 1426 C CA . CYS A 1 172 ? -6.010 0.225 31.808 1.00 91.31 172 CYS A CA 1
ATOM 1427 C C . CYS A 1 172 ? -7.060 1.330 31.681 1.00 91.31 172 CYS A C 1
ATOM 1429 O O . CYS A 1 172 ? -7.141 1.959 30.628 1.00 91.31 172 CYS A O 1
ATOM 1431 N N . ASN A 1 173 ? -7.814 1.603 32.750 1.00 91.62 173 ASN A N 1
ATOM 1432 C CA . ASN A 1 173 ? -8.796 2.688 32.775 1.00 91.62 173 ASN A CA 1
ATOM 1433 C C . ASN A 1 173 ? -8.123 4.048 32.536 1.00 91.62 173 ASN A C 1
ATOM 1435 O O . ASN A 1 173 ? -8.505 4.770 31.618 1.00 91.62 173 ASN A O 1
ATOM 1439 N N . LYS A 1 174 ? -7.051 4.357 33.279 1.00 93.56 174 LYS A N 1
ATOM 1440 C CA . LYS A 1 174 ? -6.299 5.615 33.122 1.00 93.56 174 LYS A CA 1
ATOM 1441 C C . LYS A 1 174 ? -5.716 5.778 31.719 1.00 93.56 174 LYS A C 1
ATOM 1443 O O . LYS A 1 174 ? -5.767 6.870 31.154 1.00 93.56 174 LYS A O 1
ATOM 1448 N N . LEU A 1 175 ? -5.165 4.707 31.146 1.00 93.56 175 LEU A N 1
ATOM 1449 C CA . LEU A 1 175 ? -4.611 4.741 29.794 1.00 93.56 175 LEU A CA 1
ATOM 1450 C C . LEU A 1 175 ? -5.711 4.908 28.738 1.00 93.56 175 LEU A C 1
ATOM 1452 O O . LEU A 1 175 ? -5.540 5.691 27.803 1.00 93.56 175 LEU A O 1
ATOM 1456 N N . ALA A 1 176 ? -6.841 4.214 28.894 1.00 94.38 176 ALA A N 1
ATOM 1457 C CA . ALA A 1 176 ? -7.992 4.354 28.009 1.00 94.38 176 ALA A CA 1
ATOM 1458 C C . ALA A 1 176 ? -8.525 5.793 28.010 1.00 94.38 176 ALA A C 1
ATOM 1460 O O . ALA A 1 176 ? -8.751 6.366 26.942 1.00 94.38 176 ALA A O 1
ATOM 1461 N N . ASP A 1 177 ? -8.642 6.399 29.192 1.00 93.06 177 ASP A N 1
ATOM 1462 C CA . ASP A 1 177 ? -9.040 7.796 29.343 1.00 93.06 177 ASP A CA 1
ATOM 1463 C C . ASP A 1 177 ? -8.036 8.738 28.679 1.00 93.06 177 ASP A C 1
ATOM 1465 O O . ASP A 1 177 ? -8.426 9.657 27.956 1.00 93.06 177 ASP A O 1
ATOM 1469 N N . ALA A 1 178 ? -6.736 8.515 28.882 1.00 94.62 178 ALA A N 1
ATOM 1470 C CA . ALA A 1 178 ? -5.695 9.351 28.296 1.00 94.62 178 ALA A CA 1
ATOM 1471 C C . ALA A 1 178 ? -5.687 9.276 26.757 1.00 94.62 178 ALA A C 1
ATOM 1473 O O . ALA A 1 178 ? -5.591 10.315 26.097 1.00 94.62 178 ALA A O 1
ATOM 1474 N N . LEU A 1 179 ? -5.815 8.076 26.181 1.00 94.56 179 LEU A N 1
ATOM 1475 C CA . LEU A 1 179 ? -5.871 7.864 24.730 1.00 94.56 179 LEU A CA 1
ATOM 1476 C C . LEU A 1 179 ? -7.133 8.479 24.118 1.00 94.56 179 LEU A C 1
ATOM 1478 O O . LEU A 1 179 ? -7.049 9.199 23.121 1.00 94.56 179 LEU A O 1
ATOM 1482 N N . GLU A 1 180 ? -8.298 8.230 24.719 1.00 94.62 180 GLU A N 1
ATOM 1483 C CA . GLU A 1 180 ? -9.567 8.765 24.226 1.00 94.62 180 GLU A CA 1
ATOM 1484 C C . GLU A 1 180 ? -9.582 10.294 24.283 1.00 94.62 180 GLU A C 1
ATOM 1486 O O . GLU A 1 180 ? -9.924 10.930 23.285 1.00 94.62 180 GLU A O 1
ATOM 1491 N N . ASN A 1 181 ? -9.146 10.889 25.399 1.00 93.50 181 ASN A N 1
ATOM 1492 C CA . ASN A 1 181 ? -9.091 12.342 25.546 1.00 93.50 181 ASN A CA 1
ATOM 1493 C C . ASN A 1 181 ? -8.138 12.986 24.538 1.00 93.50 181 ASN A C 1
ATOM 1495 O O . ASN A 1 181 ? -8.480 14.010 23.949 1.00 93.50 181 ASN A O 1
ATOM 1499 N N . ASN A 1 182 ? -6.967 12.393 24.297 1.00 94.44 182 ASN A N 1
ATOM 1500 C CA . ASN A 1 182 ? -6.025 12.932 23.318 1.00 94.44 182 ASN A CA 1
ATOM 1501 C C . ASN A 1 182 ? -6.558 12.841 21.885 1.00 94.44 182 ASN A C 1
ATOM 1503 O O . ASN A 1 182 ? -6.456 13.814 21.135 1.00 94.44 182 ASN A O 1
ATOM 1507 N N . LEU A 1 183 ? -7.183 11.721 21.511 1.00 92.44 183 LEU A N 1
ATOM 1508 C CA . LEU A 1 183 ? -7.834 11.595 20.205 1.00 92.44 183 LEU A CA 1
ATOM 1509 C C . LEU A 1 183 ? -9.008 12.564 20.052 1.00 92.44 183 LEU A C 1
ATOM 1511 O O . LEU A 1 183 ? -9.169 13.166 18.990 1.00 92.44 183 LEU A O 1
ATOM 1515 N N . TYR A 1 184 ? -9.813 12.738 21.098 1.00 90.88 184 TYR A N 1
ATOM 1516 C CA . TYR A 1 184 ? -10.928 13.678 21.090 1.00 90.88 184 TYR A CA 1
ATOM 1517 C C . TYR A 1 184 ? -10.432 15.117 20.916 1.00 90.88 184 TYR A C 1
ATOM 1519 O O . TYR A 1 184 ? -10.859 15.806 19.990 1.00 90.88 184 TYR A O 1
ATOM 1527 N N . ASN A 1 185 ? -9.460 15.543 21.727 1.00 89.94 185 ASN A N 1
ATOM 1528 C CA . ASN A 1 185 ? -8.889 16.891 21.678 1.00 89.94 185 ASN A CA 1
ATOM 1529 C C . ASN A 1 185 ? -8.219 17.194 20.330 1.00 89.94 185 ASN A C 1
ATOM 1531 O O . ASN A 1 185 ? -8.372 18.298 19.808 1.00 89.94 185 ASN A O 1
ATOM 1535 N N . LYS A 1 186 ? -7.540 16.208 19.727 1.00 89.56 186 LYS A N 1
ATOM 1536 C CA . LYS A 1 186 ? -6.937 16.320 18.386 1.00 89.56 186 LYS A CA 1
ATOM 1537 C C . LYS A 1 186 ? -7.965 16.690 17.315 1.00 89.56 186 LYS A C 1
ATOM 1539 O O . LYS A 1 186 ? -7.655 17.460 16.410 1.00 89.56 186 LYS A O 1
ATOM 1544 N N . HIS A 1 187 ? -9.178 16.146 17.407 1.00 87.50 187 HIS A N 1
ATOM 1545 C CA . HIS A 1 187 ? -10.227 16.353 16.403 1.00 87.50 187 HIS A CA 1
ATOM 1546 C C . HIS A 1 187 ? -11.256 17.411 16.786 1.00 87.50 187 HIS A C 1
ATOM 1548 O O . HIS A 1 187 ? -12.011 17.836 15.912 1.00 87.50 187 HIS A O 1
ATOM 1554 N N . TYR A 1 188 ? -11.255 17.870 18.041 1.00 81.50 188 TYR A N 1
ATOM 1555 C CA . TYR A 1 188 ? -12.222 18.818 18.601 1.00 81.50 188 TYR A CA 1
ATOM 1556 C C . TYR A 1 188 ? -12.386 20.090 17.757 1.00 81.50 188 TYR A C 1
ATOM 1558 O O . TYR A 1 188 ? -13.496 20.578 17.587 1.00 81.50 188 TYR A O 1
ATOM 1566 N N . GLN A 1 189 ? -11.293 20.601 17.184 1.00 76.62 189 GLN A N 1
ATOM 1567 C CA . GLN A 1 189 ? -11.289 21.837 16.389 1.00 76.62 189 GLN A CA 1
ATOM 1568 C C . GLN A 1 189 ? -11.397 21.601 14.871 1.00 76.62 189 GLN A C 1
ATOM 1570 O O . GLN A 1 189 ? -11.264 22.537 14.085 1.00 76.62 189 GLN A O 1
ATOM 1575 N N . THR A 1 190 ? -11.589 20.357 14.425 1.00 79.44 190 THR A N 1
ATOM 1576 C CA . THR A 1 190 ? -11.612 20.036 12.989 1.00 79.44 190 THR A CA 1
ATOM 1577 C C . THR A 1 190 ? -12.992 20.261 12.371 1.00 79.44 190 THR A C 1
ATOM 1579 O O . THR A 1 190 ? -14.010 20.205 13.049 1.00 79.44 190 THR A O 1
ATOM 1582 N N . VAL A 1 191 ? -13.038 20.460 11.049 1.00 69.75 191 VAL A N 1
ATOM 1583 C CA . VAL A 1 191 ? -14.276 20.723 10.283 1.00 69.75 191 VAL A CA 1
ATOM 1584 C C . VAL A 1 191 ? -15.290 19.562 10.364 1.00 69.75 191 VAL A C 1
ATOM 1586 O O . VAL A 1 191 ? -16.482 19.761 10.155 1.00 69.75 191 VAL A O 1
ATOM 1589 N N . ALA A 1 192 ? -14.833 18.342 10.674 1.00 74.25 192 ALA A N 1
ATOM 1590 C CA . ALA A 1 192 ? -15.664 17.138 10.776 1.00 74.25 192 ALA A CA 1
ATOM 1591 C C . ALA A 1 192 ? -15.226 16.256 11.968 1.00 74.25 192 ALA A C 1
ATOM 1593 O O . ALA A 1 192 ? -14.689 15.158 11.759 1.00 74.25 192 ALA A O 1
ATOM 1594 N N . PRO A 1 193 ? -15.460 16.709 13.214 1.00 74.50 193 PRO A N 1
ATOM 1595 C CA . PRO A 1 193 ? -14.842 16.136 14.409 1.00 74.50 193 PRO A CA 1
ATOM 1596 C C . PRO A 1 193 ? -15.232 14.668 14.609 1.00 74.50 193 PRO A C 1
ATOM 1598 O O . PRO A 1 193 ? -14.362 13.814 14.767 1.00 74.50 193 PRO A O 1
ATOM 1601 N N . GLY A 1 194 ? -16.522 14.335 14.488 1.00 78.69 194 GLY A N 1
ATOM 1602 C CA . GLY A 1 194 ? -17.015 12.974 14.727 1.00 78.69 194 GLY A CA 1
ATOM 1603 C C . GLY A 1 194 ? -16.493 11.926 13.734 1.00 78.69 194 GLY A C 1
ATOM 1604 O O . GLY A 1 194 ? -16.161 10.806 14.128 1.00 78.69 194 GLY A O 1
ATOM 1605 N N . LYS A 1 195 ? -16.371 12.272 12.443 1.00 82.44 195 LYS A N 1
ATOM 1606 C CA . LYS A 1 195 ? -15.932 11.318 11.408 1.00 82.44 195 LYS A CA 1
ATOM 1607 C C . LYS A 1 195 ? -14.447 10.988 11.542 1.00 82.44 195 LYS A C 1
ATOM 1609 O O . LYS A 1 195 ? -14.081 9.813 11.477 1.00 82.44 195 LYS A O 1
ATOM 1614 N N . ASN A 1 196 ? -13.615 12.009 11.741 1.00 85.94 196 ASN A N 1
ATOM 1615 C CA . ASN A 1 196 ? -12.172 11.834 11.888 1.00 85.94 196 ASN A CA 1
ATOM 1616 C C . ASN A 1 196 ? -11.842 11.122 13.204 1.00 85.94 196 ASN A C 1
ATOM 1618 O O . ASN A 1 196 ? -11.104 10.140 13.191 1.00 85.94 196 ASN A O 1
ATOM 1622 N N . TYR 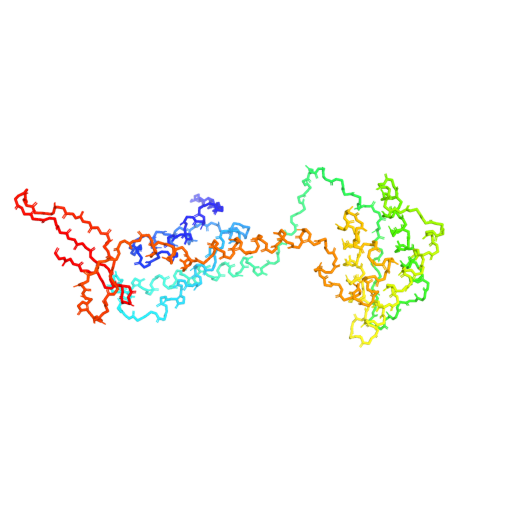A 1 197 ? -12.493 11.516 14.302 1.00 88.50 197 TYR A N 1
ATOM 1623 C CA . TYR A 1 197 ? -12.380 10.839 15.594 1.00 88.50 197 TYR A CA 1
ATOM 1624 C C . TYR A 1 197 ? -12.762 9.353 15.513 1.00 88.50 197 TYR A C 1
ATOM 1626 O O . TYR A 1 197 ? -12.006 8.491 15.958 1.00 88.50 197 TYR A O 1
ATOM 1634 N N . SER A 1 198 ? -13.892 9.019 14.874 1.00 87.94 198 SER A N 1
ATOM 1635 C CA . SER A 1 198 ? -14.311 7.621 14.696 1.00 87.94 198 SER A CA 1
ATOM 1636 C C . SER A 1 198 ? -13.324 6.812 13.844 1.00 87.94 198 SER A C 1
ATOM 1638 O O . SER A 1 198 ? -13.078 5.637 14.124 1.00 87.94 198 SER A O 1
ATOM 1640 N N . SER A 1 199 ? -12.750 7.424 12.804 1.00 90.31 199 SER A N 1
ATOM 1641 C CA . SER A 1 199 ? -11.735 6.789 11.956 1.00 90.31 199 SER A CA 1
ATOM 1642 C C . SER A 1 199 ? -10.441 6.512 12.726 1.00 90.31 199 SER A C 1
ATOM 1644 O O . SER A 1 199 ? -9.898 5.406 12.652 1.00 90.31 199 SER A O 1
ATOM 1646 N N . ASP A 1 200 ? -9.973 7.485 13.503 1.00 92.31 200 ASP A N 1
ATOM 1647 C CA . ASP A 1 200 ? -8.763 7.360 14.315 1.00 92.31 200 ASP A CA 1
ATOM 1648 C C . ASP A 1 200 ? -8.948 6.333 15.441 1.00 92.31 200 ASP A C 1
ATOM 1650 O O . ASP A 1 200 ? -8.076 5.490 15.640 1.00 92.31 200 ASP A O 1
ATOM 1654 N N . LEU A 1 201 ? -10.116 6.296 16.096 1.00 91.69 201 LEU A N 1
ATOM 1655 C CA . LEU A 1 201 ? -10.454 5.241 17.060 1.00 91.69 201 LEU A CA 1
ATOM 1656 C C . LEU A 1 201 ? -10.415 3.846 16.430 1.00 91.69 201 LEU A C 1
ATOM 1658 O O . LEU A 1 201 ? -9.842 2.923 17.004 1.00 91.69 201 LEU A O 1
ATOM 1662 N N . LYS A 1 202 ? -10.999 3.670 15.236 1.00 92.31 202 LYS A N 1
ATOM 1663 C CA . LYS A 1 202 ? -10.933 2.383 14.517 1.00 92.31 202 LYS A CA 1
ATOM 1664 C C . LYS A 1 202 ? -9.491 1.984 14.218 1.00 92.31 202 LYS A C 1
ATOM 1666 O O . LYS A 1 202 ? -9.154 0.808 14.328 1.00 92.31 202 LYS A O 1
ATOM 1671 N N . THR A 1 203 ? -8.657 2.953 13.857 1.00 92.69 203 THR A N 1
ATOM 1672 C CA . THR A 1 203 ? -7.235 2.734 13.572 1.00 92.69 203 THR A CA 1
ATOM 1673 C C . THR A 1 203 ? -6.480 2.333 14.840 1.00 92.69 203 THR A C 1
ATOM 1675 O O . THR A 1 203 ? -5.729 1.361 14.814 1.00 92.69 203 THR A O 1
ATOM 1678 N N . LEU A 1 204 ? -6.757 2.992 15.971 1.00 93.25 204 LEU A N 1
ATOM 1679 C CA . LEU A 1 204 ? -6.208 2.634 17.279 1.00 93.25 204 LEU A CA 1
ATOM 1680 C C . LEU A 1 204 ? -6.541 1.181 17.654 1.00 93.25 204 LEU A C 1
ATOM 1682 O O . LEU A 1 204 ? -5.640 0.418 17.993 1.00 93.25 204 LEU A O 1
ATOM 1686 N N . TYR A 1 205 ? -7.806 0.763 17.520 1.00 91.38 205 TYR A N 1
ATOM 1687 C CA . TYR A 1 205 ? -8.198 -0.632 17.770 1.00 91.38 205 TYR A CA 1
ATOM 1688 C C . TYR A 1 205 ? -7.468 -1.620 16.852 1.00 91.38 205 TYR A C 1
ATOM 1690 O O . TYR A 1 205 ? -7.048 -2.686 17.301 1.00 91.38 205 TYR A O 1
ATOM 1698 N N . GLN A 1 206 ? -7.284 -1.273 15.574 1.00 90.62 206 GLN A N 1
ATOM 1699 C CA . GLN A 1 206 ? -6.538 -2.118 14.641 1.00 90.62 206 GLN A CA 1
ATOM 1700 C C . GLN A 1 206 ? -5.069 -2.261 15.039 1.00 90.62 206 GLN A C 1
ATOM 1702 O O . GLN A 1 206 ? -4.527 -3.356 14.921 1.00 90.62 206 GLN A O 1
ATOM 1707 N N . TYR A 1 207 ? -4.422 -1.191 15.499 1.00 90.81 207 TYR A N 1
ATOM 1708 C CA . TYR A 1 207 ? -3.034 -1.250 15.955 1.00 90.81 207 TYR A CA 1
ATOM 1709 C C . TYR A 1 207 ? -2.890 -2.050 17.245 1.00 90.81 207 TYR A C 1
ATOM 1711 O O . TYR A 1 207 ? -2.076 -2.970 17.287 1.00 90.81 207 TYR A O 1
ATOM 1719 N N . LEU A 1 208 ? -3.756 -1.812 18.233 1.00 88.62 208 LEU A N 1
ATOM 1720 C CA . LEU A 1 208 ? -3.782 -2.607 19.463 1.00 88.62 208 LEU A CA 1
ATOM 1721 C C . LEU A 1 208 ? -4.046 -4.098 19.191 1.00 88.62 208 LEU A C 1
ATOM 1723 O O . LEU A 1 208 ? -3.528 -4.949 19.902 1.00 88.62 208 LEU A O 1
ATOM 1727 N N . GLY A 1 209 ? -4.831 -4.436 18.160 1.00 86.44 209 GLY A N 1
ATOM 1728 C CA . GLY A 1 209 ? -5.036 -5.825 17.729 1.00 86.44 209 GLY A CA 1
ATOM 1729 C C . GLY A 1 209 ? -3.900 -6.425 16.890 1.00 86.44 209 GLY A C 1
ATOM 1730 O O . GLY A 1 209 ? -3.803 -7.647 16.787 1.00 86.44 209 GLY A O 1
ATOM 1731 N N . LYS A 1 210 ? -3.050 -5.597 16.270 1.00 85.25 210 LYS A N 1
ATOM 1732 C CA . LYS A 1 210 ? -1.880 -6.045 15.492 1.00 85.25 210 LYS A CA 1
ATOM 1733 C C . LYS A 1 210 ? -0.647 -6.275 16.353 1.00 85.25 210 LYS A C 1
ATOM 1735 O O . LYS A 1 210 ? 0.205 -7.062 15.945 1.00 85.25 210 LYS A O 1
ATOM 1740 N N . ASP A 1 211 ? -0.563 -5.621 17.507 1.00 84.81 211 ASP A N 1
ATOM 1741 C CA . ASP A 1 211 ? 0.481 -5.850 18.502 1.00 84.81 211 ASP A CA 1
ATOM 1742 C C . ASP A 1 211 ? 0.314 -7.242 19.133 1.00 84.81 211 ASP A C 1
ATOM 1744 O O . ASP A 1 211 ? -0.225 -7.400 20.227 1.00 84.81 211 ASP A O 1
ATOM 1748 N N . LYS A 1 212 ? 0.730 -8.283 18.407 1.00 79.62 212 LYS A N 1
ATOM 1749 C CA . LYS A 1 212 ? 0.634 -9.674 18.868 1.00 79.62 212 LYS A CA 1
ATOM 1750 C C . LYS A 1 212 ? 1.595 -9.957 20.020 1.00 79.62 212 LYS A C 1
ATOM 1752 O O . LYS A 1 212 ? 1.251 -10.742 20.895 1.00 79.62 212 LYS A O 1
ATOM 1757 N N . SER A 1 213 ? 2.769 -9.325 20.017 1.00 78.44 213 SER A N 1
ATOM 1758 C CA . SER A 1 213 ? 3.811 -9.532 21.027 1.00 78.44 213 SER A CA 1
ATOM 1759 C C . SER A 1 213 ? 3.506 -8.805 22.339 1.00 78.44 213 SER A C 1
ATOM 1761 O O . SER A 1 213 ? 3.960 -9.234 23.393 1.00 78.44 213 SER A O 1
ATOM 1763 N N . GLY A 1 214 ? 2.739 -7.708 22.299 1.00 83.25 214 GLY A N 1
ATOM 1764 C CA . GLY A 1 214 ? 2.515 -6.862 23.473 1.00 83.25 214 GLY A CA 1
ATOM 1765 C C . GLY A 1 214 ? 3.646 -5.922 23.806 1.00 83.25 214 GLY A C 1
ATOM 1766 O O . GLY A 1 214 ? 3.512 -5.175 24.773 1.00 83.25 214 GLY A O 1
ATOM 1767 N N . ARG A 1 215 ? 4.738 -5.931 23.040 1.00 84.06 215 ARG A N 1
ATOM 1768 C CA . ARG A 1 215 ? 5.898 -5.084 23.320 1.00 84.06 215 ARG A CA 1
ATOM 1769 C C . ARG A 1 215 ? 5.548 -3.611 23.155 1.00 84.06 215 ARG A C 1
ATOM 1771 O O . ARG A 1 215 ? 5.981 -2.793 23.961 1.00 84.06 215 ARG A O 1
ATOM 1778 N N . VAL A 1 216 ? 4.746 -3.266 22.149 1.00 87.00 216 VAL A N 1
ATOM 1779 C CA . VAL A 1 216 ? 4.310 -1.879 21.928 1.00 87.00 216 VAL A CA 1
ATOM 1780 C C . VAL A 1 216 ? 3.403 -1.425 23.066 1.00 87.00 216 VAL A C 1
ATOM 1782 O O . VAL A 1 216 ? 3.602 -0.344 23.620 1.00 87.00 216 VAL A O 1
ATOM 1785 N N . LEU A 1 217 ? 2.440 -2.263 23.458 1.00 88.12 217 LEU A N 1
ATOM 1786 C CA . LEU A 1 217 ? 1.569 -1.962 24.586 1.00 88.12 217 LEU A CA 1
ATOM 1787 C C . LEU A 1 217 ? 2.361 -1.827 25.897 1.00 88.12 217 LEU A C 1
ATOM 1789 O O . LEU A 1 217 ? 2.106 -0.903 26.662 1.00 88.12 217 LEU A O 1
ATOM 1793 N N . HIS A 1 218 ? 3.362 -2.677 26.127 1.00 86.12 218 HIS A N 1
ATOM 1794 C CA . HIS A 1 218 ? 4.265 -2.577 27.276 1.00 86.12 218 HIS A CA 1
ATOM 1795 C C . HIS A 1 218 ? 5.038 -1.257 27.286 1.00 86.12 218 HIS A C 1
ATOM 1797 O O . HIS A 1 218 ? 4.980 -0.525 28.271 1.00 86.12 218 HIS A O 1
ATOM 1803 N N . LYS A 1 219 ? 5.646 -0.874 26.154 1.00 88.38 219 LYS A N 1
ATOM 1804 C CA . LYS A 1 219 ? 6.311 0.432 25.996 1.00 88.38 219 LYS A CA 1
ATOM 1805 C C . LYS A 1 219 ? 5.366 1.607 26.284 1.00 88.38 219 LYS A C 1
ATOM 1807 O O . LYS A 1 219 ? 5.808 2.626 26.813 1.00 88.38 219 LYS A O 1
ATOM 1812 N N . LEU A 1 220 ? 4.083 1.477 25.938 1.00 90.50 220 LEU A N 1
ATOM 1813 C CA . LEU A 1 220 ? 3.058 2.486 26.221 1.00 90.50 220 LEU A CA 1
ATOM 1814 C C . LEU A 1 220 ? 2.739 2.580 27.723 1.00 90.50 220 LEU A C 1
ATOM 1816 O O . LEU A 1 220 ? 2.581 3.685 28.237 1.00 90.50 220 LEU A O 1
ATOM 1820 N N . PHE A 1 221 ? 2.684 1.451 28.438 1.00 88.50 221 PHE A N 1
ATOM 1821 C CA . PHE A 1 221 ? 2.479 1.426 29.894 1.00 88.50 221 PHE A CA 1
ATOM 1822 C C . PHE A 1 221 ? 3.692 1.926 30.683 1.00 88.50 221 PHE A C 1
ATOM 1824 O O . PHE A 1 221 ? 3.522 2.636 31.672 1.00 88.50 221 PHE A O 1
ATOM 1831 N N . GLU A 1 222 ? 4.902 1.605 30.232 1.00 86.69 222 GLU A N 1
ATOM 1832 C CA . GLU A 1 222 ? 6.152 2.082 30.839 1.00 86.69 222 GLU A CA 1
ATOM 1833 C C . GLU A 1 222 ? 6.458 3.553 30.517 1.00 86.69 222 GLU A C 1
ATOM 1835 O O . GLU A 1 222 ? 7.350 4.153 31.112 1.00 86.69 222 GLU A O 1
ATOM 1840 N N . GLY A 1 223 ? 5.728 4.151 29.571 1.00 87.44 223 GLY A N 1
ATOM 1841 C CA . GLY A 1 223 ? 5.905 5.544 29.163 1.00 87.44 223 GLY A CA 1
ATOM 1842 C C . GLY A 1 223 ? 7.044 5.785 28.166 1.00 87.44 223 GLY A C 1
ATOM 1843 O O . GLY A 1 223 ? 7.272 6.934 27.790 1.00 87.44 223 GLY A O 1
ATOM 1844 N N . PHE A 1 224 ? 7.718 4.736 27.678 1.00 87.19 224 PHE A N 1
ATOM 1845 C CA . PHE A 1 224 ? 8.671 4.837 26.560 1.00 87.19 224 PHE A CA 1
ATOM 1846 C C . PHE A 1 224 ? 7.995 5.282 25.263 1.00 87.19 224 PHE A C 1
ATOM 1848 O O . PHE A 1 224 ? 8.612 5.934 24.421 1.00 87.19 224 PHE A O 1
ATOM 1855 N N . PHE A 1 225 ? 6.719 4.934 25.112 1.00 89.56 225 PHE A N 1
ATOM 1856 C CA . PHE A 1 225 ? 5.862 5.414 24.044 1.00 89.56 225 PHE A CA 1
ATOM 1857 C C . PHE A 1 225 ? 4.769 6.285 24.652 1.00 89.56 225 PHE A C 1
ATOM 1859 O O . PHE A 1 225 ? 3.910 5.799 25.380 1.00 89.56 225 PHE A O 1
ATOM 1866 N N . THR A 1 226 ? 4.812 7.594 24.409 1.00 92.75 226 THR A N 1
ATOM 1867 C CA . THR A 1 226 ? 3.871 8.515 25.062 1.00 92.75 226 THR A CA 1
ATOM 1868 C C . THR A 1 226 ? 2.475 8.429 24.444 1.00 92.75 226 THR A C 1
ATOM 1870 O O . THR A 1 226 ? 2.316 8.189 23.247 1.00 92.75 226 THR A O 1
ATOM 1873 N N . VAL A 1 227 ? 1.443 8.736 25.234 1.00 93.38 227 VAL A N 1
ATOM 1874 C CA . VAL A 1 227 ? 0.043 8.785 24.767 1.00 93.38 227 VAL A CA 1
ATOM 1875 C C . VAL A 1 227 ? -0.129 9.732 23.571 1.00 93.38 227 VAL A C 1
ATOM 1877 O O . VAL A 1 227 ? -0.863 9.427 22.630 1.00 93.38 227 VAL A O 1
ATOM 1880 N N . ASN A 1 228 ? 0.587 10.859 23.564 1.00 92.75 228 ASN A N 1
ATOM 1881 C CA . ASN A 1 228 ? 0.542 11.822 22.464 1.00 92.75 228 ASN A CA 1
ATOM 1882 C C . ASN A 1 228 ? 1.096 11.225 21.168 1.00 92.75 228 ASN A C 1
ATOM 1884 O O . ASN A 1 228 ? 0.474 11.380 20.119 1.00 92.75 228 ASN A O 1
ATOM 1888 N N . GLN A 1 229 ? 2.230 10.519 21.237 1.00 91.12 229 GLN A N 1
ATOM 1889 C CA . GLN A 1 229 ? 2.809 9.820 20.086 1.00 91.12 229 GLN A CA 1
ATOM 1890 C C . GLN A 1 229 ? 1.890 8.686 19.613 1.00 91.12 229 GLN A C 1
ATOM 1892 O O . GLN A 1 229 ? 1.605 8.586 18.420 1.00 91.12 229 GLN A O 1
ATOM 1897 N N . ALA A 1 230 ? 1.317 7.915 20.540 1.00 91.75 230 ALA A N 1
ATOM 1898 C CA . ALA A 1 230 ? 0.324 6.886 20.238 1.00 91.75 230 ALA A CA 1
ATOM 1899 C C . ALA A 1 230 ? -0.860 7.449 19.426 1.00 91.75 230 ALA A C 1
ATOM 1901 O O . ALA A 1 230 ? -1.242 6.884 18.397 1.00 91.75 230 ALA A O 1
ATOM 1902 N N . CYS A 1 231 ? -1.368 8.624 19.807 1.00 92.81 231 CYS A N 1
ATOM 1903 C CA . CYS A 1 231 ? -2.476 9.309 19.131 1.00 92.81 231 CYS A CA 1
ATOM 1904 C C . CYS A 1 231 ? -2.108 9.955 17.778 1.00 92.81 231 CYS A C 1
ATOM 1906 O O . CYS A 1 231 ? -3.000 10.383 17.029 1.00 92.81 231 CYS A O 1
ATOM 1908 N N . GLN A 1 232 ? -0.821 10.013 17.412 1.00 91.31 232 GLN A N 1
ATOM 1909 C CA . GLN A 1 232 ? -0.411 10.376 16.049 1.00 91.31 232 GLN A CA 1
ATOM 1910 C C . GLN A 1 232 ? -0.696 9.252 15.046 1.00 91.31 232 GLN A C 1
ATOM 1912 O O . GLN A 1 232 ? -0.807 9.532 13.854 1.00 91.31 232 GLN A O 1
ATOM 1917 N N . LEU A 1 233 ? -0.875 8.011 15.524 1.00 88.81 233 LEU A N 1
ATOM 1918 C CA . LEU A 1 233 ? -1.259 6.840 14.726 1.00 88.81 233 LEU A CA 1
ATOM 1919 C C . LEU A 1 233 ? -0.308 6.552 13.548 1.00 88.81 233 LEU A C 1
ATOM 1921 O O . LEU A 1 233 ? -0.721 6.012 12.515 1.00 88.81 233 LEU A O 1
ATOM 1925 N N . GLN A 1 234 ? 0.980 6.877 13.699 1.00 87.38 234 GLN A N 1
ATOM 1926 C CA . GLN A 1 234 ? 1.989 6.510 12.710 1.00 87.38 234 GLN A CA 1
ATOM 1927 C C . GLN A 1 234 ? 2.277 5.014 12.819 1.00 87.38 234 GLN A C 1
ATOM 1929 O O . GLN A 1 234 ? 2.676 4.528 13.870 1.00 87.38 234 GLN A O 1
ATOM 1934 N N . LEU A 1 235 ? 2.097 4.279 11.720 1.00 84.69 235 LEU A N 1
ATOM 1935 C CA . LEU A 1 235 ? 2.218 2.818 11.709 1.00 84.69 235 LEU A CA 1
ATOM 1936 C C . LEU A 1 235 ? 3.549 2.319 12.298 1.00 84.69 235 LEU A C 1
ATOM 1938 O O . LEU A 1 235 ? 3.557 1.326 13.011 1.00 84.69 235 LEU A O 1
ATOM 1942 N N . LYS A 1 236 ? 4.655 3.021 12.025 1.00 84.62 236 LYS A N 1
ATOM 1943 C CA . LYS A 1 236 ? 5.998 2.667 12.508 1.00 84.62 236 LYS A CA 1
ATOM 1944 C C . LYS A 1 236 ? 6.106 2.616 14.038 1.00 84.62 236 LYS A C 1
ATOM 1946 O O . LYS A 1 236 ? 6.883 1.827 14.543 1.00 84.62 236 LYS A O 1
ATOM 1951 N N . ASP A 1 237 ? 5.323 3.414 14.764 1.00 85.81 237 ASP A N 1
ATOM 1952 C CA . ASP A 1 237 ? 5.416 3.480 16.226 1.00 85.81 237 ASP A CA 1
ATOM 1953 C C . ASP A 1 237 ? 4.586 2.369 16.895 1.00 85.81 237 ASP A C 1
ATOM 1955 O O . ASP A 1 237 ? 4.732 2.093 18.081 1.00 85.81 237 ASP A O 1
ATOM 1959 N N . TRP A 1 238 ? 3.717 1.719 16.115 1.00 87.19 238 TRP A N 1
ATOM 1960 C CA . TRP A 1 238 ? 2.813 0.652 16.544 1.00 87.19 238 TRP A CA 1
ATOM 1961 C C . TRP A 1 238 ? 3.256 -0.744 16.089 1.00 87.19 238 TRP A C 1
ATOM 1963 O O . TRP A 1 238 ? 2.502 -1.710 16.220 1.00 87.19 238 TRP A O 1
ATOM 1973 N N . LEU A 1 239 ? 4.452 -0.850 15.513 1.00 84.69 239 LEU A N 1
ATOM 1974 C CA . LEU A 1 239 ? 5.035 -2.102 15.053 1.00 84.69 239 LEU A CA 1
ATOM 1975 C C . LEU A 1 239 ? 6.288 -2.427 15.861 1.00 84.69 239 LEU A C 1
ATOM 1977 O O . LEU A 1 239 ? 7.023 -1.543 16.292 1.00 84.69 239 LEU A O 1
ATOM 1981 N N . ASP A 1 240 ? 6.552 -3.720 16.010 1.00 80.81 240 ASP A N 1
ATOM 1982 C CA . ASP A 1 240 ? 7.813 -4.188 16.569 1.00 80.81 240 ASP A CA 1
ATOM 1983 C C . ASP A 1 240 ? 8.978 -3.864 15.630 1.00 80.81 240 ASP A C 1
ATOM 1985 O O . ASP A 1 240 ? 8.855 -3.963 14.409 1.00 80.81 240 ASP A O 1
ATOM 1989 N N . GLU A 1 241 ? 10.143 -3.548 16.197 1.00 81.06 241 GLU A N 1
ATOM 1990 C CA . GLU A 1 241 ? 11.363 -3.231 15.436 1.00 81.06 241 GLU A CA 1
ATOM 1991 C C . GLU A 1 241 ? 11.781 -4.343 14.464 1.00 81.06 241 GLU A C 1
ATOM 1993 O O . GLU A 1 241 ? 12.376 -4.070 13.422 1.00 81.06 241 GLU A O 1
ATOM 1998 N N . GLU A 1 242 ? 11.481 -5.599 14.790 1.00 81.50 242 GLU A N 1
ATOM 1999 C CA . GLU A 1 242 ? 11.706 -6.745 13.902 1.00 81.50 242 GLU A CA 1
ATOM 2000 C C . GLU A 1 242 ? 10.786 -6.680 12.673 1.00 81.50 242 GLU A C 1
ATOM 2002 O O . GLU A 1 242 ? 11.257 -6.784 11.542 1.00 81.50 242 GLU A O 1
ATOM 2007 N N . VAL A 1 243 ? 9.495 -6.395 12.873 1.00 81.69 243 VAL A N 1
ATOM 2008 C CA . VAL A 1 243 ? 8.510 -6.261 11.786 1.00 81.69 243 VAL A CA 1
ATOM 2009 C C . VAL A 1 243 ? 8.805 -5.035 10.921 1.00 81.69 243 VAL A C 1
ATOM 2011 O O . VAL A 1 243 ? 8.662 -5.088 9.698 1.00 81.69 243 VAL A O 1
ATOM 2014 N N . ILE A 1 244 ? 9.249 -3.933 11.532 1.00 82.75 244 ILE A N 1
ATOM 2015 C CA . ILE A 1 244 ? 9.698 -2.740 10.800 1.00 82.75 244 ILE A CA 1
ATOM 2016 C C . ILE A 1 244 ? 10.874 -3.105 9.893 1.00 82.75 244 ILE A C 1
ATOM 2018 O O . ILE A 1 244 ? 10.815 -2.832 8.694 1.00 82.75 244 ILE A O 1
ATOM 2022 N N . ARG A 1 245 ? 11.891 -3.793 10.430 1.00 83.19 245 ARG A N 1
ATOM 2023 C CA . ARG A 1 245 ? 13.043 -4.259 9.645 1.00 83.19 245 ARG A CA 1
ATOM 2024 C C . ARG A 1 245 ? 12.631 -5.171 8.494 1.00 83.19 245 ARG A C 1
ATOM 2026 O O . ARG A 1 245 ? 13.147 -5.021 7.390 1.00 83.19 245 ARG A O 1
ATOM 2033 N N . GLU A 1 246 ? 11.694 -6.089 8.706 1.00 84.62 246 GLU A N 1
ATOM 2034 C CA . GLU A 1 246 ? 11.181 -6.948 7.632 1.00 84.62 246 GLU A CA 1
ATOM 2035 C C . GLU A 1 246 ? 10.467 -6.158 6.528 1.00 84.62 246 GLU A C 1
ATOM 2037 O O . GLU A 1 246 ? 10.687 -6.420 5.342 1.00 84.62 246 GLU A O 1
ATOM 2042 N N . LEU A 1 247 ? 9.632 -5.181 6.893 1.00 81.88 247 LEU A N 1
ATOM 2043 C CA . LEU A 1 247 ? 8.935 -4.326 5.929 1.00 81.88 247 LEU A CA 1
ATOM 2044 C C . LEU A 1 247 ? 9.910 -3.453 5.135 1.00 81.88 247 LEU A C 1
ATOM 2046 O O . LEU A 1 247 ? 9.747 -3.303 3.923 1.00 81.88 247 LEU A O 1
ATOM 2050 N N . GLU A 1 248 ? 10.927 -2.902 5.793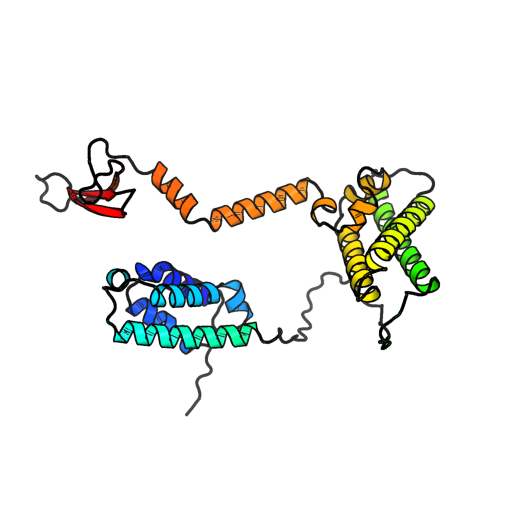 1.00 82.81 248 GLU A N 1
ATOM 2051 C CA . GLU A 1 248 ? 11.985 -2.134 5.136 1.00 82.81 248 GLU A CA 1
ATOM 2052 C C . GLU A 1 248 ? 12.805 -3.013 4.194 1.00 82.81 248 GLU A C 1
ATOM 2054 O O . GLU A 1 248 ? 12.997 -2.646 3.036 1.00 82.81 248 GLU A O 1
ATOM 2059 N N . ASN A 1 249 ? 13.202 -4.209 4.634 1.00 81.75 249 ASN A N 1
ATOM 2060 C CA . ASN A 1 249 ? 13.913 -5.171 3.794 1.00 81.75 249 ASN A CA 1
ATOM 2061 C C . ASN A 1 249 ? 13.086 -5.584 2.574 1.00 81.75 249 ASN A C 1
ATOM 2063 O O . ASN A 1 249 ? 13.628 -5.645 1.470 1.00 81.75 249 ASN A O 1
ATOM 2067 N N . ARG A 1 250 ? 11.777 -5.807 2.744 1.00 81.12 250 ARG A N 1
ATOM 2068 C CA . ARG A 1 250 ? 10.873 -6.123 1.631 1.00 81.12 250 ARG A CA 1
ATOM 2069 C C . ARG A 1 250 ? 10.734 -4.949 0.666 1.00 81.12 250 ARG A C 1
ATOM 2071 O O . ARG A 1 250 ? 10.771 -5.133 -0.544 1.00 81.12 250 ARG A O 1
ATOM 2078 N N . LYS A 1 251 ? 10.630 -3.725 1.180 1.00 79.12 251 LYS A N 1
ATOM 2079 C CA . LYS A 1 251 ? 10.596 -2.525 0.339 1.00 79.12 251 LYS A CA 1
ATOM 2080 C C . LYS A 1 251 ? 11.904 -2.352 -0.434 1.00 79.12 251 LYS A C 1
ATOM 2082 O O . LYS A 1 251 ? 11.873 -2.010 -1.609 1.00 79.12 251 LYS A O 1
ATOM 2087 N N . ILE A 1 252 ? 13.045 -2.622 0.200 1.00 76.81 252 ILE A N 1
ATOM 2088 C CA . ILE A 1 252 ? 14.359 -2.607 -0.451 1.00 76.81 252 ILE A CA 1
ATOM 2089 C C . ILE A 1 252 ? 14.444 -3.699 -1.524 1.00 76.81 252 ILE A C 1
ATOM 2091 O O . ILE A 1 252 ? 14.969 -3.423 -2.598 1.00 76.81 252 ILE A O 1
ATOM 2095 N N . SER A 1 253 ? 13.940 -4.914 -1.280 1.00 74.44 253 SER A N 1
ATOM 2096 C CA . SER A 1 253 ? 13.927 -5.968 -2.306 1.00 74.44 253 SER A CA 1
ATOM 2097 C C . SER A 1 253 ? 13.013 -5.612 -3.475 1.00 74.44 253 SER A C 1
ATOM 2099 O O . SER A 1 253 ? 13.436 -5.719 -4.616 1.00 74.44 253 SER A O 1
ATOM 2101 N N . GLU A 1 254 ? 11.816 -5.088 -3.206 1.00 75.12 254 GLU A N 1
ATOM 2102 C CA . GLU A 1 254 ? 10.897 -4.626 -4.254 1.00 75.12 254 GLU A CA 1
ATOM 2103 C C . GLU A 1 254 ? 11.505 -3.476 -5.074 1.00 75.12 254 GLU A C 1
ATOM 2105 O O . GLU A 1 254 ? 11.373 -3.450 -6.294 1.00 75.12 254 GLU A O 1
ATOM 2110 N N . MET A 1 255 ? 12.229 -2.552 -4.429 1.00 65.88 255 MET A N 1
ATOM 2111 C CA . MET A 1 255 ? 12.973 -1.502 -5.133 1.00 65.88 255 MET A CA 1
ATOM 2112 C C . MET A 1 255 ? 14.130 -2.064 -5.967 1.00 65.88 255 MET A C 1
ATOM 2114 O O . MET A 1 255 ? 14.345 -1.598 -7.081 1.00 65.88 255 MET A O 1
ATOM 2118 N N . LYS A 1 256 ? 14.858 -3.069 -5.463 1.00 64.12 256 LYS A N 1
ATOM 2119 C CA . LYS A 1 256 ? 15.917 -3.753 -6.225 1.00 64.12 256 LYS A CA 1
ATOM 2120 C C . LYS A 1 256 ? 15.363 -4.467 -7.456 1.00 64.12 256 LYS A C 1
ATOM 2122 O O . LYS A 1 256 ? 16.011 -4.434 -8.497 1.00 64.12 256 LYS A O 1
ATOM 2127 N N . ASP A 1 257 ? 14.183 -5.069 -7.343 1.00 61.03 257 ASP A N 1
ATOM 2128 C CA . ASP A 1 257 ? 13.516 -5.768 -8.445 1.00 61.03 257 ASP A CA 1
ATOM 2129 C C . ASP A 1 257 ? 12.952 -4.795 -9.499 1.00 61.03 257 ASP A C 1
ATOM 2131 O O . ASP A 1 257 ? 12.897 -5.131 -10.684 1.00 61.03 257 ASP A O 1
ATOM 2135 N N . ASP A 1 258 ? 12.564 -3.580 -9.092 1.00 62.03 258 ASP A N 1
ATOM 2136 C CA . ASP A 1 258 ? 12.036 -2.544 -9.990 1.00 62.03 258 ASP A CA 1
ATOM 2137 C C . ASP A 1 258 ? 13.141 -1.677 -10.654 1.00 62.03 258 ASP A C 1
ATOM 2139 O O . ASP A 1 258 ? 12.893 -1.088 -11.713 1.00 62.03 258 ASP A O 1
ATOM 2143 N N . ASP A 1 259 ? 14.366 -1.620 -10.109 1.00 62.12 259 ASP A N 1
ATOM 2144 C CA . ASP A 1 259 ? 15.485 -0.859 -10.690 1.00 62.12 259 ASP A CA 1
ATOM 2145 C C . ASP A 1 259 ? 16.224 -1.654 -11.783 1.00 62.12 259 ASP A C 1
ATOM 2147 O O . ASP A 1 259 ? 17.260 -2.293 -11.573 1.00 62.12 259 ASP A O 1
ATOM 2151 N N . ALA A 1 260 ? 15.735 -1.527 -13.020 1.00 59.53 260 ALA A N 1
ATOM 2152 C CA . ALA A 1 260 ? 16.429 -1.998 -14.224 1.00 59.53 260 ALA A CA 1
ATOM 2153 C C . ALA A 1 260 ? 17.884 -1.484 -14.319 1.00 59.53 260 ALA A C 1
ATOM 2155 O O . ALA A 1 260 ? 18.748 -2.166 -14.875 1.00 59.53 260 ALA A O 1
ATOM 2156 N N . ASP A 1 261 ? 18.177 -0.314 -13.742 1.00 61.03 261 ASP A N 1
ATOM 2157 C CA . ASP A 1 261 ? 19.521 0.264 -13.703 1.00 61.03 261 ASP A CA 1
ATOM 2158 C C . ASP A 1 261 ? 20.458 -0.432 -12.697 1.00 61.03 261 ASP A C 1
ATOM 2160 O O . ASP A 1 261 ? 21.665 -0.486 -12.945 1.00 61.03 261 ASP A O 1
ATOM 2164 N N . TYR A 1 262 ? 19.944 -1.041 -11.619 1.00 62.56 262 TYR A N 1
ATOM 2165 C CA . TYR A 1 262 ? 20.766 -1.798 -10.664 1.00 62.56 262 TYR A CA 1
ATOM 2166 C C . TYR A 1 262 ? 21.324 -3.076 -11.304 1.00 62.56 262 TYR A C 1
ATOM 2168 O O . TYR A 1 262 ? 22.537 -3.307 -11.302 1.00 62.56 262 TYR A O 1
ATOM 2176 N N . TYR A 1 263 ? 20.465 -3.865 -11.957 1.00 60.12 263 TYR A N 1
ATOM 2177 C CA . TYR A 1 263 ? 20.900 -5.051 -12.702 1.00 60.12 263 TYR A CA 1
ATOM 2178 C C . TYR A 1 263 ? 21.771 -4.696 -13.911 1.00 60.12 263 TYR A C 1
ATOM 2180 O O . TYR A 1 263 ? 22.696 -5.441 -14.243 1.00 60.12 263 TYR A O 1
ATOM 2188 N N . ARG A 1 264 ? 21.552 -3.529 -14.532 1.00 61.66 264 ARG A N 1
ATOM 2189 C CA . ARG A 1 264 ? 22.450 -2.996 -15.564 1.00 61.66 264 ARG A CA 1
ATOM 2190 C C . ARG A 1 264 ? 23.853 -2.774 -15.006 1.00 61.66 264 ARG A C 1
ATOM 2192 O O . ARG A 1 264 ? 24.812 -3.230 -15.617 1.00 61.66 264 ARG A O 1
ATOM 2199 N N . GLN A 1 265 ? 23.977 -2.140 -13.839 1.00 60.22 265 GLN A N 1
ATOM 2200 C CA . GLN A 1 265 ? 25.265 -1.889 -13.181 1.00 60.22 265 GLN A CA 1
ATOM 2201 C C . GLN A 1 265 ? 25.980 -3.171 -12.731 1.00 60.22 265 GLN A C 1
ATOM 2203 O O . GLN A 1 265 ? 27.207 -3.236 -12.812 1.00 60.22 265 GLN A O 1
ATOM 2208 N N . ILE A 1 266 ? 25.245 -4.200 -12.300 1.00 58.34 266 ILE A N 1
ATOM 2209 C CA . ILE A 1 266 ? 25.832 -5.513 -11.986 1.00 58.34 266 ILE A CA 1
ATOM 2210 C C . ILE A 1 266 ? 26.366 -6.176 -13.259 1.00 58.34 266 ILE A C 1
ATOM 2212 O O . ILE A 1 266 ? 27.538 -6.544 -13.302 1.00 58.34 266 ILE A O 1
ATOM 2216 N N . ARG A 1 267 ? 25.566 -6.215 -14.333 1.00 58.25 267 ARG A N 1
ATOM 2217 C CA . ARG A 1 267 ? 26.002 -6.741 -15.638 1.00 58.25 267 ARG A CA 1
ATOM 2218 C C . ARG A 1 267 ? 27.223 -5.986 -16.180 1.00 58.25 267 ARG A C 1
ATOM 2220 O O . ARG A 1 267 ? 28.108 -6.586 -16.774 1.00 58.25 267 ARG A O 1
ATOM 2227 N N . ILE A 1 268 ? 27.292 -4.677 -15.930 1.00 57.72 268 ILE A N 1
ATOM 2228 C CA . ILE A 1 268 ? 28.423 -3.800 -16.271 1.00 57.72 268 ILE A CA 1
ATOM 2229 C C . ILE A 1 268 ? 29.705 -4.168 -15.503 1.00 57.72 268 ILE A C 1
ATOM 2231 O O . ILE A 1 268 ? 30.790 -4.058 -16.073 1.00 57.72 268 ILE A O 1
ATOM 2235 N N . LYS A 1 269 ? 29.612 -4.592 -14.235 1.00 55.12 269 LYS A N 1
ATOM 2236 C CA . LYS A 1 269 ? 30.781 -5.011 -13.437 1.00 55.12 269 LYS A CA 1
ATOM 2237 C C . LYS A 1 269 ? 31.333 -6.371 -13.860 1.00 55.12 269 LYS A C 1
ATOM 2239 O O . LYS A 1 269 ? 32.524 -6.611 -13.690 1.00 55.12 269 LYS A O 1
ATOM 2244 N N . GLU A 1 270 ? 30.482 -7.236 -14.399 1.00 55.81 270 GLU A N 1
ATOM 2245 C CA . GLU A 1 270 ? 30.858 -8.586 -14.833 1.00 55.81 270 GLU A CA 1
ATOM 2246 C C . GLU A 1 270 ? 31.456 -8.624 -16.251 1.00 55.81 270 GLU A C 1
ATOM 2248 O O . GLU A 1 270 ? 32.146 -9.583 -16.592 1.00 55.81 270 GLU A O 1
ATOM 2253 N N . MET A 1 271 ? 31.249 -7.591 -17.082 1.00 60.28 271 MET A N 1
ATOM 2254 C CA . MET A 1 271 ? 31.829 -7.543 -18.430 1.00 60.28 271 MET A CA 1
ATOM 2255 C C . MET A 1 271 ? 33.296 -7.095 -18.419 1.00 60.28 271 MET A C 1
ATOM 2257 O O . MET A 1 271 ? 33.660 -6.060 -17.858 1.00 60.28 271 MET A O 1
ATOM 2261 N N . THR A 1 272 ? 34.149 -7.867 -19.094 1.00 58.41 272 THR A N 1
ATOM 2262 C CA . THR A 1 272 ? 35.585 -7.599 -19.224 1.00 58.41 272 THR A CA 1
ATOM 2263 C C . THR A 1 272 ? 35.819 -6.273 -19.954 1.00 58.41 272 THR A C 1
ATOM 2265 O O . THR A 1 272 ? 35.474 -6.129 -21.126 1.00 58.41 272 THR A O 1
ATOM 2268 N N . GLN A 1 273 ? 36.415 -5.293 -19.268 1.00 60.78 273 GLN A N 1
ATOM 2269 C CA . GLN A 1 273 ? 36.806 -4.018 -19.874 1.00 60.78 273 GLN A CA 1
ATOM 2270 C C . GLN A 1 273 ? 37.938 -4.246 -20.882 1.00 60.78 273 GLN A C 1
ATOM 2272 O O . GLN A 1 273 ? 39.014 -4.726 -20.514 1.00 60.78 273 GLN A O 1
ATOM 2277 N N . SER A 1 274 ? 37.732 -3.863 -22.143 1.00 62.00 274 SER A N 1
ATOM 2278 C CA . SER A 1 274 ? 38.809 -3.873 -23.133 1.00 62.00 274 SER A CA 1
ATOM 2279 C C . SER A 1 274 ? 39.695 -2.643 -22.942 1.00 62.00 274 SER A C 1
ATOM 2281 O O . SER A 1 274 ? 39.315 -1.527 -23.299 1.00 62.00 274 SER A O 1
ATOM 2283 N N . LYS A 1 275 ? 40.884 -2.830 -22.364 1.00 59.34 275 LYS A N 1
ATOM 2284 C CA . LYS A 1 275 ? 41.878 -1.756 -22.244 1.00 59.34 275 LYS A CA 1
ATOM 2285 C C . LYS A 1 275 ? 42.396 -1.370 -23.637 1.00 59.34 275 LYS A C 1
ATOM 2287 O O . LYS A 1 275 ? 42.821 -2.240 -24.389 1.00 59.34 275 LYS A O 1
ATOM 2292 N N . GLY A 1 276 ? 42.401 -0.072 -23.950 1.00 68.19 276 GLY A N 1
ATOM 2293 C CA . GLY A 1 276 ? 43.086 0.488 -25.126 1.00 68.19 276 GLY A CA 1
ATOM 2294 C C . GLY A 1 276 ? 42.252 0.644 -26.402 1.00 68.19 276 GLY A C 1
ATOM 2295 O O . GLY A 1 276 ? 42.820 0.950 -27.444 1.00 68.19 276 GLY A O 1
ATOM 2296 N N . GLN A 1 277 ? 40.934 0.449 -26.342 1.00 77.44 277 GLN A N 1
ATOM 2297 C CA . GLN A 1 277 ? 40.021 0.743 -27.451 1.00 77.44 277 GLN A CA 1
ATOM 2298 C C . GLN A 1 277 ? 39.163 1.967 -27.100 1.00 77.44 277 GLN A C 1
ATOM 2300 O O . GLN A 1 277 ? 38.783 2.154 -25.943 1.00 77.44 277 GLN A O 1
ATOM 2305 N N . GLU A 1 278 ? 38.850 2.790 -28.098 1.00 88.25 278 GLU A N 1
ATOM 2306 C CA . GLU A 1 278 ? 38.079 4.026 -27.944 1.00 88.25 278 GLU A CA 1
ATOM 2307 C C . GLU A 1 278 ? 36.821 3.977 -28.817 1.00 88.25 278 GLU A C 1
ATOM 2309 O O . GLU A 1 278 ? 36.849 3.504 -29.955 1.00 88.25 278 GLU A O 1
ATOM 2314 N N . CYS A 1 279 ? 35.693 4.462 -28.290 1.00 87.69 279 CYS A N 1
ATOM 2315 C CA . CYS A 1 279 ? 34.454 4.520 -29.056 1.00 87.69 279 CYS A CA 1
ATOM 2316 C C . CYS A 1 279 ? 34.591 5.472 -30.260 1.00 87.69 279 CYS A C 1
ATOM 2318 O O . CYS A 1 279 ? 34.762 6.673 -30.047 1.00 87.69 279 CYS A O 1
ATOM 2320 N N . PRO A 1 280 ? 34.349 5.016 -31.503 1.00 90.75 280 PRO A N 1
ATOM 2321 C CA . PRO A 1 280 ? 34.500 5.852 -32.698 1.00 90.75 280 PRO A CA 1
ATOM 2322 C C . PRO A 1 280 ? 33.449 6.967 -32.803 1.00 90.75 280 PRO A C 1
ATOM 2324 O O . PRO A 1 280 ? 33.573 7.859 -33.634 1.00 90.75 280 PRO A O 1
ATOM 2327 N N . ARG A 1 281 ? 32.384 6.910 -31.991 1.00 91.62 281 ARG A N 1
ATOM 2328 C CA . ARG A 1 281 ? 31.289 7.889 -32.012 1.00 91.62 281 ARG A CA 1
ATOM 2329 C C . ARG A 1 281 ? 31.442 8.994 -30.971 1.00 91.62 281 ARG A C 1
ATOM 2331 O O . ARG A 1 281 ? 31.040 10.122 -31.224 1.00 91.62 281 ARG A O 1
ATOM 2338 N N . CYS A 1 282 ? 31.906 8.654 -29.772 1.00 89.75 282 CYS A N 1
ATOM 2339 C CA . CYS A 1 282 ? 31.911 9.578 -28.634 1.00 89.75 282 CYS A CA 1
ATOM 2340 C C . CYS A 1 282 ? 33.249 9.633 -27.900 1.00 89.75 282 CYS A C 1
ATOM 2342 O O . CYS A 1 282 ? 33.307 10.227 -26.828 1.00 89.75 282 CYS A O 1
ATOM 2344 N N . HIS A 1 283 ? 34.279 8.973 -28.431 1.00 88.88 283 HIS A N 1
ATOM 2345 C CA . HIS A 1 283 ? 35.646 9.063 -27.928 1.00 88.88 283 HIS A CA 1
ATOM 2346 C C . HIS A 1 283 ? 35.836 8.591 -26.475 1.00 88.88 283 HIS A C 1
ATOM 2348 O O . HIS A 1 283 ? 36.773 8.952 -25.774 1.00 88.88 283 HIS A O 1
ATOM 2354 N N . ASN A 1 284 ? 34.905 7.765 -25.988 1.00 84.69 284 ASN A N 1
ATOM 2355 C CA . ASN A 1 284 ? 34.941 7.223 -24.637 1.00 84.69 284 ASN A CA 1
ATOM 2356 C C . ASN A 1 284 ? 35.703 5.893 -24.608 1.00 84.69 284 ASN A C 1
ATOM 2358 O O . ASN A 1 284 ? 35.424 5.008 -25.417 1.00 84.69 284 ASN A O 1
ATOM 2362 N N . ASN A 1 285 ? 36.582 5.730 -23.619 1.00 83.25 285 ASN A N 1
ATOM 2363 C CA . ASN A 1 285 ? 37.455 4.556 -23.466 1.00 83.25 285 ASN A CA 1
ATOM 2364 C C . ASN A 1 285 ? 36.803 3.390 -22.704 1.00 83.25 285 ASN A C 1
ATOM 2366 O O . ASN A 1 285 ? 37.403 2.329 -22.549 1.00 83.25 285 ASN A O 1
ATOM 2370 N N . TYR A 1 286 ? 35.578 3.574 -22.202 1.00 81.31 286 TYR A N 1
ATOM 2371 C CA . TYR A 1 286 ? 34.825 2.504 -21.552 1.00 81.31 286 TYR A CA 1
ATOM 2372 C C . TYR A 1 286 ? 33.966 1.772 -22.584 1.00 81.31 286 TYR A C 1
ATOM 2374 O O . TYR A 1 286 ? 32.897 2.247 -22.987 1.00 81.31 286 TYR A O 1
ATOM 2382 N N . LEU A 1 287 ? 34.468 0.612 -23.002 1.00 79.94 287 LEU A N 1
ATOM 2383 C CA . LEU A 1 287 ? 33.847 -0.294 -23.960 1.00 79.94 287 LEU A CA 1
ATOM 2384 C C . LEU A 1 287 ? 33.663 -1.678 -23.332 1.00 79.94 287 LEU A C 1
ATOM 2386 O O . LEU A 1 287 ? 34.509 -2.140 -22.560 1.00 79.94 287 LEU A O 1
ATOM 2390 N N . TYR A 1 288 ? 32.577 -2.346 -23.710 1.00 82.75 288 TYR A N 1
ATOM 2391 C CA . TYR A 1 288 ? 32.303 -3.737 -23.357 1.00 82.75 288 TYR A CA 1
ATOM 2392 C C . TYR A 1 288 ? 32.485 -4.634 -24.568 1.00 82.75 288 TYR A C 1
ATOM 2394 O O . TYR A 1 288 ? 32.020 -4.283 -25.650 1.00 82.75 288 TYR A O 1
ATOM 2402 N N . ILE A 1 289 ? 33.087 -5.808 -24.379 1.00 84.12 289 ILE A N 1
ATOM 2403 C CA . ILE A 1 289 ? 33.011 -6.888 -25.364 1.00 84.12 289 ILE A CA 1
ATOM 2404 C C . ILE A 1 289 ? 31.650 -7.563 -25.196 1.00 84.12 289 ILE A C 1
ATOM 2406 O O . ILE A 1 289 ? 31.381 -8.163 -24.157 1.00 84.12 289 ILE A O 1
ATOM 2410 N N . ILE A 1 290 ? 30.786 -7.446 -26.202 1.00 82.38 290 ILE A N 1
ATOM 2411 C CA . ILE A 1 290 ? 29.457 -8.069 -26.195 1.00 82.38 290 ILE A CA 1
ATOM 2412 C C . ILE A 1 290 ? 29.572 -9.535 -26.614 1.00 82.38 290 ILE A C 1
ATOM 2414 O O . ILE A 1 290 ? 28.982 -10.416 -25.997 1.00 82.38 290 ILE A O 1
ATOM 2418 N N . GLU A 1 291 ? 30.310 -9.785 -27.697 1.00 83.00 291 GLU A N 1
ATOM 2419 C CA . GLU A 1 291 ? 30.422 -11.092 -28.336 1.00 83.00 291 GLU A CA 1
ATOM 2420 C C . GLU A 1 291 ? 31.754 -11.205 -29.086 1.00 83.00 291 GLU A C 1
ATOM 2422 O O . GLU A 1 291 ? 32.228 -10.234 -29.675 1.00 83.00 291 GLU A O 1
ATOM 2427 N N . THR A 1 292 ? 32.303 -12.416 -29.151 1.00 85.94 292 THR A N 1
ATOM 2428 C CA . THR A 1 292 ? 33.415 -12.768 -30.042 1.00 85.94 292 THR A CA 1
ATOM 2429 C C . THR A 1 292 ? 32.937 -13.888 -30.957 1.00 85.94 292 THR A C 1
ATOM 2431 O O . THR A 1 292 ? 32.538 -14.948 -30.475 1.00 85.94 292 THR A O 1
ATOM 2434 N N . LYS A 1 293 ? 32.924 -13.659 -32.274 1.00 87.50 293 LYS A N 1
ATOM 2435 C CA . LYS A 1 293 ? 32.438 -14.631 -33.269 1.00 87.50 293 LYS A CA 1
ATOM 2436 C C . LYS A 1 293 ? 33.475 -14.853 -34.363 1.00 87.50 293 LYS A C 1
ATOM 2438 O O . LYS A 1 293 ? 33.996 -13.901 -34.940 1.00 87.50 293 LYS A O 1
ATOM 2443 N N . GLN A 1 294 ? 33.723 -16.111 -34.715 1.00 86.00 294 GLN A N 1
ATOM 2444 C CA . GLN A 1 294 ? 34.545 -16.468 -35.870 1.00 86.00 294 GLN A CA 1
ATOM 2445 C C . GLN A 1 294 ? 33.690 -16.427 -37.140 1.00 86.00 294 GLN A C 1
ATOM 2447 O O . GLN A 1 294 ? 33.071 -17.408 -37.532 1.00 86.00 294 GLN A O 1
ATOM 2452 N N . ILE A 1 295 ? 33.586 -15.237 -37.732 1.00 83.56 295 ILE A N 1
ATOM 2453 C CA . ILE A 1 295 ? 32.753 -14.991 -38.925 1.00 83.56 295 ILE A CA 1
ATOM 2454 C C . ILE A 1 295 ? 33.535 -15.303 -40.214 1.00 83.56 295 ILE A C 1
ATOM 2456 O O . ILE A 1 295 ? 32.956 -15.422 -41.291 1.00 83.56 295 ILE A O 1
ATOM 2460 N N . ARG A 1 296 ? 34.861 -15.432 -40.110 1.00 83.38 296 ARG A N 1
ATOM 2461 C CA . ARG A 1 296 ? 35.779 -15.632 -41.234 1.00 83.38 296 ARG A CA 1
ATOM 2462 C C . ARG A 1 296 ? 36.362 -17.048 -41.228 1.00 83.38 296 ARG A C 1
ATOM 2464 O O . ARG A 1 296 ? 36.098 -17.822 -40.309 1.00 83.38 296 ARG A O 1
ATOM 2471 N N . ARG A 1 297 ? 37.101 -17.400 -42.289 1.00 86.88 297 ARG A N 1
ATOM 2472 C CA . ARG A 1 297 ? 37.721 -18.730 -42.451 1.00 86.88 297 ARG A CA 1
ATOM 2473 C C . ARG A 1 297 ? 38.627 -19.061 -41.256 1.00 86.88 297 ARG A C 1
ATOM 2475 O O . ARG A 1 297 ? 39.052 -18.164 -40.538 1.00 86.88 297 ARG A O 1
ATOM 2482 N N . ALA A 1 298 ? 38.912 -20.349 -41.054 1.00 79.44 298 ALA A N 1
ATOM 2483 C CA . ALA A 1 298 ? 39.655 -20.847 -39.891 1.00 79.44 298 ALA A CA 1
ATOM 2484 C C . ALA A 1 298 ? 41.022 -20.162 -39.682 1.00 79.44 298 ALA A C 1
ATOM 2486 O O . ALA A 1 298 ? 41.448 -20.009 -38.542 1.00 79.44 298 ALA A O 1
ATOM 2487 N N . ASP A 1 299 ? 41.650 -19.693 -40.762 1.00 86.12 299 ASP A N 1
ATOM 2488 C CA . ASP A 1 299 ? 42.955 -19.022 -40.735 1.00 86.12 299 ASP A CA 1
ATOM 2489 C C . ASP A 1 299 ? 42.891 -17.534 -40.329 1.00 86.12 299 ASP A C 1
ATOM 2491 O O . ASP A 1 299 ? 43.927 -16.894 -40.164 1.00 86.12 299 ASP A O 1
ATOM 2495 N N . GLU A 1 300 ? 41.694 -16.957 -40.168 1.00 83.62 300 GLU A N 1
ATOM 2496 C CA . GLU A 1 300 ? 41.504 -15.554 -39.784 1.00 83.62 300 GLU A CA 1
ATOM 2497 C C . GLU A 1 300 ? 41.061 -15.406 -38.316 1.00 83.62 300 GLU A C 1
ATOM 2499 O O . GLU A 1 300 ? 40.295 -16.231 -37.806 1.00 83.62 300 GLU A O 1
ATOM 2504 N N . PRO A 1 301 ? 41.492 -14.333 -37.622 1.00 83.88 301 PRO A N 1
ATOM 2505 C CA . PRO A 1 301 ? 41.136 -14.100 -36.226 1.00 83.88 301 PRO A CA 1
ATOM 2506 C C . PRO A 1 301 ? 39.632 -13.845 -36.043 1.00 83.88 301 PRO A C 1
ATOM 2508 O O . PRO A 1 301 ? 38.942 -13.328 -36.927 1.00 83.88 301 PRO A O 1
ATOM 2511 N N . ALA A 1 302 ? 39.117 -14.189 -34.860 1.00 88.25 302 ALA A N 1
ATOM 2512 C CA . ALA A 1 302 ? 37.720 -13.966 -34.511 1.00 88.25 302 ALA A CA 1
ATOM 2513 C C . ALA A 1 302 ? 37.374 -12.466 -34.476 1.00 88.25 302 ALA A C 1
ATOM 2515 O O . ALA A 1 302 ? 38.148 -11.642 -33.996 1.00 88.25 302 ALA A O 1
ATOM 2516 N N . THR A 1 303 ? 36.182 -12.123 -34.961 1.00 88.56 303 THR A N 1
ATOM 2517 C CA . THR A 1 303 ? 35.637 -10.762 -34.925 1.00 88.56 303 THR A CA 1
ATOM 2518 C C . THR A 1 303 ? 35.096 -10.465 -33.532 1.00 88.56 303 THR A C 1
ATOM 2520 O O . THR A 1 303 ? 34.291 -11.242 -33.004 1.00 88.56 303 THR A O 1
ATOM 2523 N N . ILE A 1 304 ? 35.498 -9.334 -32.953 1.00 88.06 304 ILE A N 1
ATOM 2524 C CA . ILE A 1 304 ? 35.069 -8.916 -31.612 1.00 88.06 304 ILE A CA 1
ATOM 2525 C C . ILE A 1 304 ? 34.062 -7.774 -31.749 1.00 88.06 304 ILE A C 1
ATOM 2527 O O . ILE A 1 304 ? 34.316 -6.781 -32.431 1.00 88.06 304 ILE A O 1
ATOM 2531 N N . PHE A 1 305 ? 32.908 -7.912 -31.104 1.00 88.38 305 PHE A N 1
ATOM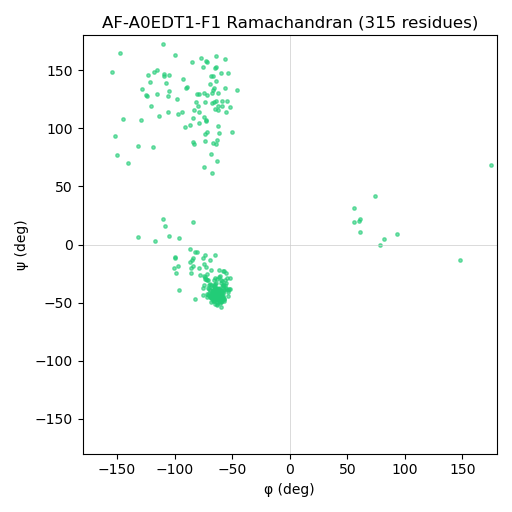 2532 C CA . PHE A 1 305 ? 31.865 -6.894 -31.059 1.00 88.38 305 PHE A CA 1
ATOM 2533 C C . PHE A 1 305 ? 31.969 -6.091 -29.768 1.00 88.38 305 PHE A C 1
ATOM 2535 O O . PHE A 1 305 ? 31.908 -6.655 -28.676 1.00 88.38 305 PHE A O 1
ATOM 2542 N N . TYR A 1 306 ? 32.057 -4.772 -29.907 1.00 88.00 306 TYR A N 1
ATOM 2543 C CA . TYR A 1 306 ? 32.137 -3.820 -28.808 1.00 88.00 306 TYR A CA 1
ATOM 2544 C C . TYR A 1 306 ? 30.846 -3.008 -28.666 1.00 88.00 306 TYR A C 1
ATOM 2546 O O . TYR A 1 306 ? 30.208 -2.672 -29.664 1.00 88.00 306 TYR A O 1
ATOM 2554 N N . GLU A 1 307 ? 30.489 -2.637 -27.434 1.00 87.50 307 GLU A N 1
ATOM 2555 C CA . GLU A 1 307 ? 29.458 -1.639 -27.111 1.00 87.50 307 GLU A CA 1
ATOM 2556 C C . GLU A 1 307 ? 30.046 -0.534 -26.240 1.00 87.50 307 GLU A C 1
ATOM 2558 O O . GLU A 1 307 ? 30.643 -0.794 -25.194 1.00 87.50 307 GLU A O 1
ATOM 2563 N N . CYS A 1 308 ? 29.858 0.718 -26.650 1.00 85.56 308 CYS A N 1
ATOM 2564 C CA . CYS A 1 308 ? 30.281 1.859 -25.853 1.00 85.56 308 CYS A CA 1
ATOM 2565 C C . CYS A 1 308 ? 29.359 2.094 -24.659 1.00 85.56 308 CYS A C 1
ATOM 2567 O O . CYS A 1 308 ? 28.150 2.243 -24.825 1.00 85.56 308 CYS A O 1
ATOM 2569 N N . PHE A 1 309 ? 29.945 2.250 -23.471 1.00 82.12 309 PHE A N 1
ATOM 2570 C CA . PHE A 1 309 ? 29.200 2.557 -22.253 1.00 82.12 309 PHE A CA 1
ATOM 2571 C C . PHE A 1 309 ? 28.429 3.882 -22.335 1.00 82.12 309 PHE A C 1
ATOM 2573 O O . PHE A 1 309 ? 27.261 3.947 -21.963 1.00 82.12 309 PHE A O 1
ATOM 2580 N N . ALA A 1 310 ? 29.068 4.937 -22.846 1.00 82.75 310 ALA A N 1
ATOM 2581 C CA . ALA A 1 310 ? 28.507 6.285 -22.807 1.00 82.75 310 ALA A CA 1
ATOM 2582 C C . ALA A 1 310 ? 27.382 6.498 -23.832 1.00 82.75 310 ALA A C 1
ATOM 2584 O O . ALA A 1 310 ? 26.357 7.092 -23.513 1.00 82.75 310 ALA A O 1
ATOM 2585 N N . CYS A 1 311 ? 27.561 6.021 -25.068 1.00 85.25 311 CYS A N 1
ATOM 2586 C CA . CYS A 1 311 ? 26.627 6.303 -26.166 1.00 85.25 311 CYS A CA 1
ATOM 2587 C C . CYS A 1 311 ? 25.920 5.066 -26.734 1.00 85.25 311 CYS A C 1
ATOM 2589 O O . CYS A 1 311 ? 25.187 5.197 -27.715 1.00 85.25 311 CYS A O 1
ATOM 2591 N N . GLN A 1 312 ? 26.156 3.880 -26.157 1.00 85.62 312 GLN A N 1
ATOM 2592 C CA . GLN A 1 312 ? 25.573 2.596 -26.581 1.00 85.62 312 GLN A CA 1
ATOM 2593 C C . GLN A 1 312 ? 25.843 2.254 -28.056 1.00 85.62 312 GLN A C 1
ATOM 2595 O O . GLN A 1 312 ? 25.148 1.449 -28.672 1.00 85.62 312 GLN A O 1
ATOM 2600 N N . HIS A 1 313 ? 26.856 2.880 -28.659 1.00 88.25 313 HIS A N 1
ATOM 2601 C CA . HIS A 1 313 ? 27.245 2.586 -30.028 1.00 88.25 313 HIS A CA 1
ATOM 2602 C C . HIS A 1 313 ? 27.910 1.213 -30.090 1.00 88.25 313 HIS A C 1
ATOM 2604 O O . HIS A 1 313 ? 28.848 0.947 -29.338 1.00 88.25 313 HIS A O 1
ATOM 2610 N N . ARG A 1 314 ? 27.423 0.366 -30.999 1.00 89.94 314 ARG A N 1
ATOM 2611 C CA . ARG A 1 314 ? 27.951 -0.974 -31.237 1.00 89.94 314 ARG A CA 1
ATOM 2612 C C . ARG A 1 314 ? 28.753 -0.997 -32.522 1.00 89.94 314 ARG A C 1
ATOM 2614 O O . ARG A 1 314 ? 28.267 -0.529 -33.551 1.00 89.94 314 ARG A O 1
ATOM 2621 N N . TYR A 1 315 ? 29.944 -1.568 -32.466 1.00 87.00 315 TYR A N 1
ATOM 2622 C CA . TYR A 1 315 ? 30.809 -1.728 -33.629 1.00 87.00 315 TYR A CA 1
ATOM 2623 C C . TYR A 1 315 ? 31.633 -3.008 -33.501 1.00 87.00 315 TYR A C 1
ATOM 2625 O O . TYR A 1 315 ? 31.687 -3.625 -32.440 1.00 87.00 315 TYR A O 1
ATOM 2633 N N . LYS A 1 316 ? 32.228 -3.442 -34.608 1.00 88.12 316 LYS A N 1
ATOM 2634 C CA . LYS A 1 316 ? 33.058 -4.646 -34.670 1.00 88.12 316 LYS A CA 1
ATOM 2635 C C . LYS A 1 316 ? 34.478 -4.275 -35.062 1.00 88.12 316 LYS A C 1
ATOM 2637 O O . LYS A 1 316 ? 34.653 -3.325 -35.828 1.00 88.12 316 LYS A O 1
ATOM 2642 N N . VAL A 1 317 ? 35.439 -5.044 -34.567 1.00 81.38 317 VAL A N 1
ATOM 2643 C CA . VAL A 1 317 ? 36.847 -4.995 -34.981 1.00 81.38 317 VAL A CA 1
ATOM 2644 C C . VAL A 1 317 ? 37.226 -6.332 -35.593 1.00 81.38 317 VAL A C 1
ATOM 2646 O O . VAL A 1 317 ? 36.813 -7.376 -35.027 1.00 81.38 317 VAL A O 1
#

Secondary structure (DSSP, 8-state):
------PBPPHHHHHHHHHHHHTTTTS-HHHHHHHHHHHHHSB--HHHHHHH-HHHHHHHHHHHHHH--TTTTTTS-HHHHHHHHHHHHHHHHHHHHHHHSPP--------------------------TT----HHHHHHHHHHHHHHHHHHHHHHHTTTS---TTHHHHHHHHHHHHHHHHHHHHHTSSSHHHHHHHHHHHHHHHHHH-SSSHHHHHHHTTSS-HHHHTT--GGGGS-HHHHHHHHHHHHHHHHHH-HHHHHHHHHHHS-B-TT---TTT--S-EEEEEEE--S-TTSPPEEEEEETTT--EEE-